Protein AF-A0A7R9Q8M3-F1 (afdb_monomer_lite)

Radius of gyration: 26.89 Å; chains: 1; bounding box: 62×43×96 Å

Sequence (267 aa):
CFECKVGTLFGHTLSFKNDTNGSSFYTISEKGSFGECDTTYIIRSEPSLLNSEKSINITKVRNYEKCAKRPHPFRYASEISQQCLDFNTIRKPILQISSIYDYNMKGNLKNFVIEKVTQREYITSSPFGKDGIIFDLKSKGVLELLDIKDITETHVIPEDVIPSTDLTNSPLQKNEFFDNIDLRRAHFLRDIYRYQSPVIQIITLLDECVADYSKSDTNTAESVLPSKYGEIIDALSTLDYEAIEQLFKTVFDKSEDHRSESLIKVS

Organism: NCBI:txid1979941

Foldseek 3Di:
DVVLVVVQLVQDDDDDDDDPPQKDKDWDQGAAAFGTFIKIKIWHFDCDPPDNWIKIKIKIKTFSVGHPDGLPPPPPPPPPDDDDPPVVVLPDDQKGKMKIKIFIWTDDPVDIDTAKIKMWMWIWGDNPGDPDDIDIDIDIDMDGDDDDDDDPDDDDDPPPDDDDPHSYNPLPPPVDPVPDPPLQAQACCCSVVVDAAQLVVLVVLVVVLVVCVVPDDPVSNVVPNVVSVVVSVVNSSGDGPVSVVVNVVVVVVVVVVVVVVVVPPDD

pLDDT: mean 70.4, std 16.58, range [29.75, 93.25]

InterPro domains:
  IPR001747 Vitellogenin, N-terminal [PF01347] (20-259)
  IPR015816 Vitellinogen, beta-sheet N-terminal [G3DSA:2.30.230.10] (12-158)
  IPR015819 Lipid transport protein, beta-sheet shell [SSF56968] (20-159)
  IPR050733 Vitellogenin/Apolipophorin [PTHR23345] (23-259)

Structure (mmCIF, N/CA/C/O backbone):
data_AF-A0A7R9Q8M3-F1
#
_entry.id   AF-A0A7R9Q8M3-F1
#
loop_
_atom_site.group_PDB
_atom_site.id
_atom_site.type_symbol
_atom_site.label_atom_id
_atom_site.label_alt_id
_atom_site.label_comp_id
_atom_site.label_asym_id
_atom_site.label_entity_id
_atom_site.label_seq_id
_atom_site.pdbx_PDB_ins_code
_atom_site.Cartn_x
_atom_site.Cartn_y
_atom_site.Cartn_z
_atom_site.occupancy
_atom_site.B_iso_or_equiv
_atom_site.auth_seq_id
_atom_site.auth_comp_id
_atom_site.auth_asym_id
_atom_site.auth_atom_id
_atom_site.pdbx_PDB_model_num
ATOM 1 N N . CYS A 1 1 ? -4.535 -5.930 -3.519 1.00 41.81 1 CYS A N 1
ATOM 2 C CA . CYS A 1 1 ? -5.893 -6.493 -3.381 1.00 41.81 1 CYS A CA 1
ATOM 3 C C . CYS A 1 1 ? -6.789 -5.507 -2.617 1.00 41.81 1 CYS A C 1
ATOM 5 O O . CYS A 1 1 ? -6.408 -5.090 -1.527 1.00 41.81 1 CYS A O 1
ATOM 7 N N . PHE A 1 2 ? -7.916 -5.070 -3.196 1.00 29.75 2 PHE A N 1
ATOM 8 C CA . PHE A 1 2 ? -8.890 -4.175 -2.538 1.00 29.75 2 PHE A CA 1
ATOM 9 C C . PHE A 1 2 ? -9.664 -4.911 -1.430 1.00 29.75 2 PHE A C 1
ATOM 11 O O . PHE A 1 2 ? -9.851 -4.373 -0.344 1.00 29.75 2 PHE A O 1
ATOM 18 N N . GLU A 1 3 ? -9.992 -6.184 -1.653 1.00 32.75 3 GLU A N 1
ATOM 19 C CA . GLU A 1 3 ? -10.714 -7.039 -0.700 1.00 32.75 3 GLU A CA 1
ATOM 20 C C . GLU A 1 3 ? -9.915 -7.295 0.586 1.00 32.75 3 GLU A C 1
ATOM 22 O O . GLU A 1 3 ? -10.462 -7.184 1.680 1.00 32.75 3 GLU A O 1
ATOM 27 N N . CYS A 1 4 ? -8.595 -7.510 0.496 1.00 41.12 4 CYS A N 1
ATOM 28 C CA . CYS A 1 4 ? -7.740 -7.615 1.686 1.00 41.12 4 CYS A CA 1
ATOM 29 C C . CYS A 1 4 ? -7.711 -6.306 2.492 1.00 41.12 4 CYS A C 1
ATOM 31 O O . CYS A 1 4 ? -7.693 -6.345 3.721 1.00 41.12 4 CYS A O 1
ATOM 33 N N . LYS A 1 5 ? -7.746 -5.140 1.821 1.00 45.53 5 LYS A N 1
ATOM 34 C CA . LYS A 1 5 ? -7.821 -3.837 2.506 1.00 45.53 5 LYS A CA 1
ATOM 35 C C . LYS A 1 5 ? -9.145 -3.684 3.256 1.00 45.53 5 LYS A C 1
ATOM 37 O O . LYS A 1 5 ? -9.129 -3.228 4.395 1.00 45.53 5 LYS A O 1
ATOM 42 N N . VAL A 1 6 ? -10.261 -4.124 2.671 1.00 50.53 6 VAL A N 1
ATOM 43 C CA . VAL A 1 6 ? -11.566 -4.132 3.353 1.00 50.53 6 VAL A CA 1
ATOM 44 C C . VAL A 1 6 ? -11.554 -5.104 4.536 1.00 50.53 6 VAL A C 1
ATOM 46 O O . VAL A 1 6 ? -11.919 -4.709 5.638 1.00 50.53 6 VAL A O 1
ATOM 49 N N . GLY A 1 7 ? -11.036 -6.326 4.368 1.00 53.78 7 GLY A N 1
ATOM 50 C CA . GLY A 1 7 ? -10.911 -7.307 5.455 1.00 53.78 7 GLY A CA 1
ATOM 51 C C . GLY A 1 7 ? -10.082 -6.803 6.644 1.00 53.78 7 GLY A C 1
ATOM 52 O O . GLY A 1 7 ? -10.442 -7.032 7.798 1.00 53.78 7 GLY A O 1
ATOM 53 N N . THR A 1 8 ? -9.021 -6.023 6.395 1.00 56.31 8 THR A N 1
ATOM 54 C CA . THR A 1 8 ? -8.228 -5.404 7.476 1.00 56.31 8 THR A CA 1
ATOM 55 C C . THR A 1 8 ? -8.970 -4.336 8.280 1.00 56.31 8 THR A C 1
ATOM 57 O O . THR A 1 8 ? -8.553 -4.043 9.401 1.00 56.31 8 THR A O 1
ATOM 60 N N . LEU A 1 9 ? -10.077 -3.786 7.762 1.00 55.53 9 LEU A N 1
ATOM 61 C CA . LEU A 1 9 ? -10.952 -2.896 8.533 1.00 55.53 9 LEU A CA 1
ATOM 62 C C . LEU A 1 9 ? -11.744 -3.664 9.604 1.00 55.53 9 LEU A C 1
ATOM 64 O O . LEU A 1 9 ? -12.194 -3.056 10.571 1.00 55.53 9 LEU A O 1
ATOM 68 N N . PHE A 1 10 ? -11.882 -4.986 9.464 1.00 61.88 10 PHE A N 1
ATOM 69 C CA . PHE A 1 10 ? -12.655 -5.842 10.371 1.00 61.88 10 PHE A CA 1
ATOM 70 C C . PHE A 1 10 ? -11.798 -6.758 11.256 1.00 61.88 10 PHE A C 1
ATOM 72 O O . PHE A 1 10 ? -12.299 -7.274 12.252 1.00 61.88 10 PHE A O 1
ATOM 79 N N . GLY A 1 11 ? -10.517 -6.966 10.929 1.00 57.72 11 GLY A N 1
ATOM 80 C CA . GLY A 1 11 ? -9.604 -7.770 11.744 1.00 57.72 11 GLY A CA 1
ATOM 81 C C . GLY A 1 11 ? -9.280 -7.087 13.074 1.00 57.72 11 GLY A C 1
ATOM 82 O O . GLY A 1 11 ? -8.408 -6.220 13.107 1.00 57.72 11 GLY A O 1
ATOM 83 N N . HIS A 1 12 ? -9.976 -7.480 14.147 1.00 55.78 12 HIS A N 1
ATOM 84 C CA . HIS A 1 12 ? -9.761 -6.978 15.508 1.00 55.78 12 HIS A CA 1
ATOM 85 C C . HIS A 1 12 ? -9.904 -8.105 16.535 1.00 55.78 12 HIS A C 1
ATOM 87 O O . HIS A 1 12 ? -10.900 -8.826 16.537 1.00 55.78 12 HIS A O 1
ATOM 93 N N . THR A 1 13 ? -8.955 -8.196 17.467 1.00 49.03 13 THR A N 1
ATOM 94 C CA . THR A 1 13 ? -9.102 -8.981 18.702 1.00 49.03 13 THR A CA 1
ATOM 95 C C . THR A 1 13 ? -9.060 -8.013 19.874 1.00 49.03 13 THR A C 1
ATOM 97 O O . THR A 1 13 ? -7.996 -7.562 20.290 1.00 49.03 13 THR A O 1
ATOM 100 N N . LEU A 1 14 ? -10.232 -7.662 20.393 1.00 50.75 14 LEU A N 1
ATOM 101 C CA . LEU A 1 14 ? -10.367 -6.739 21.511 1.00 50.75 14 LEU A CA 1
ATOM 102 C C . LEU A 1 14 ? -10.237 -7.508 22.841 1.00 50.75 14 LEU A C 1
ATOM 104 O O . LEU A 1 14 ? -11.187 -8.141 23.295 1.00 50.75 14 LEU A O 1
ATOM 108 N N . SER A 1 15 ? -9.056 -7.473 23.467 1.00 40.97 15 SER A N 1
ATOM 109 C CA . SER A 1 15 ? -8.823 -8.006 24.821 1.00 40.97 15 SER A CA 1
ATOM 110 C C . SER A 1 15 ? -8.378 -6.875 25.748 1.00 40.97 15 SER A C 1
ATOM 112 O O . SER A 1 15 ? -7.424 -6.162 25.446 1.00 40.97 15 SER A O 1
ATOM 114 N N . PHE A 1 16 ? -9.096 -6.668 26.856 1.00 52.41 16 PHE A N 1
ATOM 115 C CA . PHE A 1 16 ? -9.003 -5.441 27.655 1.00 52.41 16 PHE A CA 1
ATOM 116 C C . PHE A 1 16 ? -8.348 -5.652 29.018 1.00 52.41 16 PHE A C 1
ATOM 118 O O . PHE A 1 16 ? -8.731 -6.546 29.774 1.00 52.41 16 PHE A O 1
ATOM 125 N N . LYS A 1 17 ? -7.455 -4.725 29.382 1.00 42.88 17 LYS A N 1
ATOM 126 C CA . LYS A 1 17 ? -7.114 -4.402 30.773 1.00 42.88 17 LYS A CA 1
ATOM 127 C C . LYS A 1 17 ? -7.685 -3.011 31.064 1.00 42.88 17 LYS A C 1
ATOM 129 O O . LYS A 1 17 ? -7.367 -2.063 30.354 1.00 42.88 17 LYS A O 1
ATOM 134 N N . ASN A 1 18 ? -8.588 -2.913 32.039 1.00 40.31 18 ASN A N 1
ATOM 135 C CA . ASN A 1 18 ? -9.214 -1.645 32.418 1.00 40.31 18 ASN A CA 1
ATOM 136 C C . ASN A 1 18 ? -8.183 -0.739 33.094 1.00 40.31 18 ASN A C 1
ATOM 138 O O . ASN A 1 18 ? -7.565 -1.164 34.069 1.00 40.31 18 ASN A O 1
ATOM 142 N N . ASP A 1 19 ? -8.064 0.499 32.619 1.00 43.47 19 ASP A N 1
ATOM 143 C CA . ASP A 1 19 ? -7.374 1.573 33.329 1.00 43.47 19 ASP A CA 1
ATOM 144 C C . ASP A 1 19 ? -8.406 2.634 33.728 1.00 43.47 19 ASP A C 1
ATOM 146 O O . ASP A 1 19 ? -9.331 2.943 32.973 1.00 43.47 19 ASP A O 1
ATOM 150 N N . THR A 1 20 ? -8.303 3.142 34.950 1.00 44.78 20 THR A N 1
ATOM 151 C CA . THR A 1 20 ? -9.365 3.865 35.675 1.00 44.78 20 THR A CA 1
ATOM 152 C C . THR A 1 20 ? -9.657 5.285 35.172 1.00 44.78 20 THR A C 1
ATOM 154 O O . THR A 1 20 ? -10.500 5.968 35.747 1.00 44.78 20 THR A O 1
ATOM 157 N N . ASN A 1 21 ? -9.044 5.719 34.068 1.00 44.69 21 ASN A N 1
ATOM 158 C CA . ASN A 1 21 ? -9.132 7.086 33.549 1.00 44.69 21 ASN A CA 1
ATOM 159 C C . ASN A 1 21 ? -9.742 7.160 32.140 1.00 44.69 21 ASN A C 1
ATOM 161 O O . ASN A 1 21 ? -9.084 7.645 31.230 1.00 44.69 21 ASN A O 1
ATOM 165 N N . GLY A 1 22 ? -10.984 6.691 31.947 1.00 54.34 22 GLY A N 1
ATOM 166 C CA . GLY A 1 22 ? -11.890 7.048 30.827 1.00 54.34 22 GLY A CA 1
ATOM 167 C C . GLY A 1 22 ? -11.466 6.722 29.380 1.00 54.34 22 GLY A C 1
ATOM 168 O O . GLY A 1 22 ? -12.312 6.665 28.488 1.00 54.34 22 GLY A O 1
ATOM 169 N N . SER A 1 23 ? -10.188 6.460 29.139 1.00 58.72 23 SER A N 1
ATOM 170 C CA . SER A 1 23 ? -9.604 6.038 27.881 1.00 58.72 23 SER A CA 1
ATOM 171 C C . SER A 1 23 ? -8.636 4.903 28.152 1.00 58.72 23 SER A C 1
ATOM 173 O O . SER A 1 23 ? -7.712 5.057 28.952 1.00 58.72 23 SER A O 1
ATOM 175 N N . SER A 1 24 ? -8.848 3.770 27.494 1.00 71.94 24 SER A N 1
ATOM 176 C CA . SER A 1 24 ? -7.923 2.645 27.555 1.00 71.94 24 SER A CA 1
ATOM 177 C C . SER A 1 24 ? -6.957 2.712 26.375 1.00 71.94 24 SER A C 1
ATOM 179 O O . SER A 1 24 ? -7.340 3.010 25.240 1.00 71.94 24 SER A O 1
ATOM 181 N N . PHE A 1 25 ? -5.683 2.469 26.674 1.00 80.44 25 PHE A N 1
ATOM 182 C CA . PHE A 1 25 ? -4.582 2.454 25.721 1.00 80.44 25 PHE A CA 1
ATOM 183 C C . PHE A 1 25 ? -3.883 1.103 25.798 1.00 80.44 25 PHE A C 1
ATOM 185 O O . PHE A 1 25 ? -3.544 0.645 26.889 1.00 80.44 25 PHE A O 1
ATOM 192 N N . TYR A 1 26 ? -3.633 0.471 24.655 1.00 81.62 26 TYR A N 1
ATOM 193 C CA . TYR A 1 26 ? -2.800 -0.726 24.603 1.00 81.62 26 TYR A CA 1
ATOM 194 C C . TYR A 1 26 ? -2.143 -0.889 23.236 1.00 81.62 26 TYR A C 1
ATOM 196 O O . TYR A 1 26 ? -2.646 -0.408 22.222 1.00 81.62 26 TYR A O 1
ATOM 204 N N . THR A 1 27 ? -1.020 -1.601 23.214 1.00 84.19 27 THR A N 1
ATOM 205 C CA . THR A 1 27 ? -0.308 -1.968 21.988 1.00 84.19 27 THR A CA 1
ATOM 206 C C . THR A 1 27 ? -0.227 -3.482 21.905 1.00 84.19 27 THR A C 1
ATOM 208 O O . THR A 1 27 ? 0.127 -4.135 22.886 1.00 84.19 27 THR A O 1
ATOM 211 N N . ILE A 1 28 ? -0.551 -4.032 20.740 1.00 85.88 28 ILE A N 1
ATOM 212 C CA . ILE A 1 28 ? -0.434 -5.456 20.427 1.00 85.88 28 ILE A CA 1
ATOM 213 C C . ILE A 1 28 ? 0.290 -5.645 19.097 1.00 85.88 28 ILE A C 1
ATOM 215 O O . ILE A 1 28 ? 0.267 -4.766 18.238 1.00 85.88 28 ILE A O 1
ATOM 219 N N . SER A 1 29 ? 0.898 -6.813 18.917 1.00 84.44 29 SER A N 1
ATOM 220 C CA . SER A 1 29 ? 1.330 -7.278 17.601 1.00 84.44 29 SER A CA 1
ATOM 221 C C . SER A 1 29 ? 0.106 -7.822 16.866 1.00 84.44 29 SER A C 1
ATOM 223 O O . SER A 1 29 ? -0.560 -8.734 17.358 1.00 84.44 29 SER A O 1
ATOM 225 N N . GLU A 1 30 ? -0.247 -7.229 15.727 1.00 82.62 30 GLU A N 1
ATOM 226 C CA . GLU A 1 30 ? -1.469 -7.569 15.002 1.00 82.62 30 GLU A CA 1
ATOM 227 C C . GLU A 1 30 ? -1.184 -7.901 13.535 1.00 82.62 30 GLU A C 1
ATOM 229 O O . GLU A 1 30 ? -0.482 -7.175 12.821 1.00 82.62 30 GLU A O 1
ATOM 234 N N . LYS A 1 31 ? -1.786 -8.990 13.048 1.00 78.12 31 LYS A N 1
ATOM 235 C CA . LYS A 1 31 ? -1.764 -9.348 11.627 1.00 78.12 31 LYS A CA 1
ATOM 236 C C . LYS A 1 31 ? -2.574 -8.355 10.795 1.00 78.12 31 LYS A C 1
ATOM 238 O O . LYS A 1 31 ? -3.516 -7.723 11.256 1.00 78.12 31 LYS A O 1
ATOM 243 N N . GLY A 1 32 ? -2.175 -8.165 9.553 1.00 74.69 32 GLY A N 1
ATOM 244 C CA . GLY A 1 32 ? -2.875 -7.319 8.596 1.00 74.69 32 GLY A CA 1
ATOM 245 C C . GLY A 1 32 ? -2.167 -7.347 7.256 1.00 74.69 32 GLY A C 1
ATOM 246 O O . GLY A 1 32 ? -1.271 -8.157 7.042 1.00 74.69 32 GLY A O 1
ATOM 247 N N . SER A 1 33 ? -2.531 -6.432 6.368 1.00 70.00 33 SER A N 1
ATOM 248 C CA . SER A 1 33 ? -2.079 -6.420 4.973 1.00 70.00 33 SER A CA 1
ATOM 249 C C . SER A 1 33 ? -0.556 -6.410 4.799 1.00 70.00 33 SER A C 1
ATOM 251 O O . SER A 1 33 ? -0.055 -6.993 3.847 1.00 70.00 33 SER A O 1
ATOM 253 N N . PHE A 1 34 ? 0.198 -5.822 5.724 1.00 70.00 34 PHE A N 1
ATOM 254 C CA . PHE A 1 34 ? 1.664 -5.758 5.664 1.00 70.00 34 PHE A CA 1
ATOM 255 C C . PHE A 1 34 ? 2.363 -6.706 6.651 1.00 70.00 34 PHE A C 1
ATOM 257 O O . PHE A 1 34 ? 3.486 -6.435 7.074 1.00 70.00 34 PHE A O 1
ATOM 264 N N . GLY A 1 35 ? 1.712 -7.806 7.034 1.00 73.69 35 GLY A N 1
ATOM 265 C CA . GLY A 1 35 ? 2.276 -8.773 7.975 1.00 73.69 35 GLY A CA 1
ATOM 266 C C . GLY A 1 35 ? 1.816 -8.551 9.407 1.00 73.69 35 GLY A C 1
ATOM 267 O O . GLY A 1 35 ? 0.727 -8.041 9.646 1.00 73.69 35 GLY A O 1
ATOM 268 N N . GLU A 1 36 ? 2.631 -8.957 10.370 1.00 82.19 36 GLU A N 1
ATOM 269 C CA . GLU A 1 36 ? 2.348 -8.779 11.795 1.00 82.19 36 GLU A CA 1
ATOM 270 C C . GLU A 1 36 ? 3.120 -7.567 12.322 1.00 82.19 36 GLU A C 1
ATOM 272 O O . GLU A 1 36 ? 4.350 -7.548 12.230 1.00 82.19 36 GLU A O 1
ATOM 277 N N . CYS A 1 37 ? 2.408 -6.540 12.795 1.00 84.44 37 CYS A N 1
ATOM 278 C CA . CYS A 1 37 ? 2.993 -5.246 13.156 1.00 84.44 37 CYS A CA 1
ATOM 279 C C . CYS A 1 37 ? 2.461 -4.711 14.483 1.00 84.44 37 CYS A C 1
ATOM 281 O O . CYS A 1 37 ? 1.293 -4.930 14.819 1.00 84.44 37 CYS A O 1
ATOM 283 N N . ASP A 1 38 ? 3.289 -3.917 15.162 1.00 87.44 38 ASP A N 1
ATOM 284 C CA . ASP A 1 38 ? 2.884 -3.161 16.343 1.00 87.44 38 ASP A CA 1
ATOM 285 C C . ASP A 1 38 ? 1.712 -2.241 15.994 1.00 87.44 38 ASP A C 1
ATOM 287 O O . ASP A 1 38 ? 1.781 -1.370 15.116 1.00 87.44 38 ASP A O 1
ATOM 291 N N . THR A 1 39 ? 0.617 -2.452 16.710 1.00 87.88 39 THR A N 1
ATOM 292 C CA . THR A 1 39 ? -0.645 -1.757 16.524 1.00 87.88 39 THR A CA 1
ATOM 293 C C . THR A 1 39 ? -1.131 -1.256 17.869 1.00 87.88 39 THR A C 1
ATOM 295 O O . THR A 1 39 ? -1.312 -2.018 18.817 1.00 87.88 39 THR A O 1
ATOM 298 N N . THR A 1 40 ? -1.344 0.048 17.943 1.00 88.94 40 THR A N 1
ATOM 299 C CA . THR A 1 40 ? -1.792 0.750 19.136 1.00 88.94 40 THR A CA 1
ATOM 300 C C . THR A 1 40 ? -3.265 1.095 19.017 1.00 88.94 40 THR A C 1
ATOM 302 O O . THR A 1 40 ? -3.699 1.636 18.004 1.00 88.94 40 THR A O 1
ATOM 305 N N . TYR A 1 41 ? -4.016 0.835 20.079 1.00 86.94 41 TYR A N 1
ATOM 306 C CA . TYR A 1 41 ? -5.426 1.160 20.205 1.00 86.94 41 TYR A CA 1
ATOM 307 C C . TYR A 1 41 ? -5.624 2.220 21.283 1.00 86.94 41 TYR A C 1
ATOM 309 O O . TYR A 1 41 ? -5.101 2.103 22.391 1.00 86.94 41 TYR A O 1
ATOM 317 N N . ILE A 1 42 ? -6.404 3.243 20.950 1.00 87.56 42 ILE A N 1
ATOM 318 C CA . ILE A 1 42 ? -6.853 4.297 21.854 1.00 87.56 42 ILE A CA 1
ATOM 319 C C . ILE A 1 42 ? -8.370 4.264 21.840 1.00 87.56 42 ILE A C 1
ATOM 321 O O . ILE A 1 42 ? -8.983 4.504 20.802 1.00 87.56 42 ILE A O 1
ATOM 325 N N . ILE A 1 43 ? -8.979 3.968 22.979 1.00 82.62 43 ILE A N 1
ATOM 326 C CA . ILE A 1 43 ? -10.429 3.810 23.077 1.00 82.62 43 ILE A CA 1
ATOM 327 C C . ILE A 1 43 ? -10.984 4.940 23.916 1.00 82.62 43 ILE A C 1
ATOM 329 O O . ILE A 1 43 ? -10.494 5.209 25.009 1.00 82.62 43 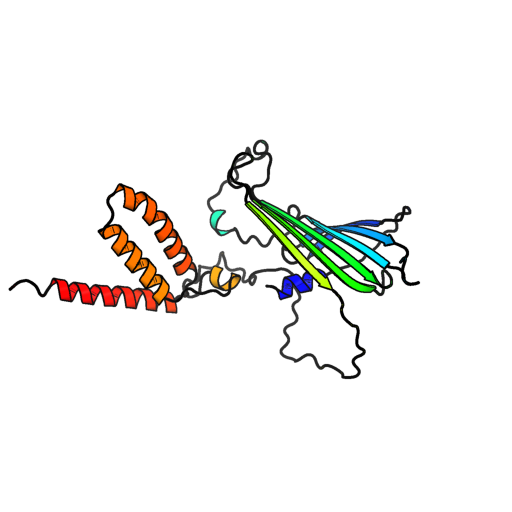ILE A O 1
ATOM 333 N N . ARG A 1 44 ? -12.023 5.589 23.405 1.00 81.31 44 ARG A N 1
ATOM 334 C CA . ARG A 1 44 ? -12.768 6.640 24.087 1.00 81.31 44 ARG A CA 1
ATOM 335 C C . ARG A 1 44 ? -14.231 6.235 24.091 1.00 81.31 44 ARG A C 1
ATOM 337 O O . ARG A 1 44 ? -14.844 6.069 23.041 1.00 81.31 44 ARG A O 1
ATOM 344 N N . SER A 1 45 ? -14.772 6.026 25.283 1.00 70.50 45 SER A N 1
ATOM 345 C CA . SER A 1 45 ? -16.213 5.844 25.444 1.00 70.50 45 SER A CA 1
ATOM 346 C C . SER A 1 45 ? -16.821 7.217 25.663 1.00 70.50 45 SER A C 1
ATOM 348 O O . SER A 1 45 ? -16.638 7.807 26.726 1.00 70.50 45 SER A O 1
ATOM 350 N N . GLU A 1 46 ? -17.506 7.737 24.653 1.00 64.25 46 GLU A N 1
ATOM 351 C CA . GLU A 1 46 ? -18.240 8.993 24.774 1.00 64.25 46 GLU A CA 1
ATOM 352 C C . GLU A 1 46 ? -19.725 8.675 24.989 1.00 64.25 46 GLU A C 1
ATOM 354 O O . GLU A 1 46 ? -20.266 7.782 24.327 1.00 64.25 46 GLU A O 1
ATOM 359 N N . PRO A 1 47 ? -20.411 9.357 25.922 1.00 55.38 47 PRO A N 1
ATOM 360 C CA . PRO A 1 47 ? -21.862 9.308 25.962 1.00 55.38 47 PRO A CA 1
ATOM 361 C C . PRO A 1 47 ? -22.394 9.926 24.664 1.00 55.38 47 PRO A C 1
ATOM 363 O O . PRO A 1 47 ? -22.081 11.073 24.348 1.00 55.38 47 PRO A O 1
ATOM 366 N N . SER A 1 48 ? -23.173 9.163 23.899 1.00 49.00 48 SER A N 1
ATOM 367 C CA . SER A 1 48 ? -23.790 9.671 22.675 1.00 49.00 48 SER A CA 1
ATOM 368 C C . SER A 1 48 ? -24.717 10.837 23.019 1.00 49.00 48 SER A C 1
ATOM 370 O O . SER A 1 48 ? -25.626 10.707 23.838 1.00 49.00 48 SER A O 1
ATOM 372 N N . LEU A 1 49 ? -24.476 11.997 22.402 1.00 47.56 49 LEU A N 1
ATOM 373 C CA . LEU A 1 49 ? -25.281 13.210 22.600 1.00 47.56 49 LEU A CA 1
ATOM 374 C C . LEU A 1 49 ? -26.668 13.115 21.943 1.00 47.56 49 LEU A C 1
ATOM 376 O O . LEU A 1 49 ? -27.529 13.947 22.216 1.00 47.56 49 LEU A O 1
ATOM 380 N N . LEU A 1 50 ? -26.874 12.132 21.062 1.00 51.12 50 LEU A N 1
ATOM 381 C CA . LEU A 1 50 ? -28.043 12.047 20.183 1.00 51.12 50 LEU A CA 1
ATOM 382 C C . LEU A 1 50 ? -28.928 10.824 20.447 1.00 51.12 50 LEU A C 1
ATOM 384 O O . LEU A 1 50 ? -30.102 10.880 20.111 1.00 51.12 50 LEU A O 1
ATOM 388 N N . ASN A 1 51 ? -28.412 9.755 21.066 1.00 51.47 51 ASN A N 1
ATOM 389 C CA . ASN A 1 51 ? -29.165 8.533 21.370 1.00 51.47 51 ASN A CA 1
ATOM 390 C C . ASN A 1 51 ? -28.708 7.929 22.705 1.00 51.47 51 ASN A C 1
ATOM 392 O O . ASN A 1 51 ? -27.541 8.023 23.061 1.00 51.47 51 ASN A O 1
ATOM 396 N N . SER A 1 52 ? -29.595 7.240 23.427 1.00 53.66 52 SER A N 1
ATOM 397 C CA . SER A 1 52 ? -29.302 6.586 24.720 1.00 53.66 52 SER A CA 1
ATOM 398 C C . SER A 1 52 ? -28.321 5.399 24.641 1.00 53.66 52 SER A C 1
ATOM 400 O O . SER A 1 52 ? -28.087 4.720 25.641 1.00 53.66 52 SER A O 1
ATOM 402 N N . GLU A 1 53 ? -27.757 5.123 23.466 1.00 61.09 53 GLU A N 1
ATOM 403 C CA . GLU A 1 53 ? -26.798 4.046 23.238 1.00 61.09 53 GLU A CA 1
ATOM 404 C C . GLU A 1 53 ? -25.361 4.540 23.413 1.00 61.09 53 GLU A C 1
ATOM 406 O O . GLU A 1 53 ? -24.996 5.639 22.996 1.00 61.09 53 GLU A O 1
ATOM 411 N N . LYS A 1 54 ? -24.514 3.712 24.030 1.00 66.25 54 LYS A N 1
ATOM 412 C CA . LYS A 1 54 ? -23.093 4.024 24.197 1.00 66.25 54 LYS A CA 1
ATOM 413 C C . LYS A 1 54 ? -22.397 3.966 22.835 1.00 66.25 54 LYS A C 1
ATOM 415 O O . LYS A 1 54 ? -22.382 2.914 22.198 1.00 66.25 54 LYS A O 1
ATOM 420 N N . SER A 1 55 ? -21.806 5.084 22.422 1.00 74.62 55 SER A N 1
ATOM 421 C CA . SER A 1 55 ? -20.882 5.151 21.289 1.00 74.62 55 SER A CA 1
ATOM 422 C C . SER A 1 55 ? -19.460 4.865 21.763 1.00 74.62 55 SER A C 1
ATOM 424 O O . SER A 1 55 ? -18.998 5.424 22.763 1.00 74.62 55 SER A O 1
ATOM 426 N N . ILE A 1 56 ? -18.762 3.989 21.047 1.00 82.12 56 ILE A N 1
ATOM 427 C CA . ILE A 1 56 ? -17.364 3.656 21.307 1.00 82.12 56 ILE A CA 1
ATOM 428 C C . ILE A 1 56 ? -16.542 4.179 20.136 1.00 82.12 56 ILE A C 1
ATOM 430 O O . ILE A 1 56 ? -16.669 3.701 19.010 1.00 82.12 56 ILE A O 1
ATOM 434 N N . ASN A 1 57 ? -15.664 5.132 20.430 1.00 86.31 57 ASN A N 1
ATOM 435 C CA . ASN A 1 57 ? -14.692 5.641 19.479 1.00 86.31 57 ASN A CA 1
ATOM 436 C C . ASN A 1 57 ? -13.364 4.916 19.694 1.00 86.31 57 ASN A C 1
ATOM 438 O O . ASN A 1 57 ? -12.825 4.906 20.803 1.00 86.31 57 ASN A O 1
ATOM 442 N N . ILE A 1 58 ? -12.825 4.307 18.641 1.00 86.69 58 ILE A N 1
ATOM 443 C CA . ILE A 1 58 ? -11.536 3.612 18.687 1.00 86.69 58 ILE A CA 1
ATOM 444 C C . ILE A 1 58 ? -10.622 4.211 17.629 1.00 86.69 58 ILE A C 1
ATOM 446 O O . ILE A 1 58 ? -10.940 4.176 16.447 1.00 86.69 58 ILE A O 1
ATOM 450 N N . THR A 1 59 ? -9.456 4.698 18.033 1.00 90.12 59 THR A N 1
ATOM 451 C CA . THR A 1 59 ? -8.371 5.023 17.107 1.00 90.12 59 THR A CA 1
ATOM 452 C C . THR A 1 59 ? -7.341 3.904 17.153 1.00 90.12 59 THR A C 1
ATOM 454 O O . THR A 1 59 ? -6.738 3.636 18.190 1.00 90.12 59 THR A O 1
ATOM 457 N N . LYS A 1 60 ? -7.128 3.256 16.013 1.00 90.38 60 LYS A N 1
ATOM 458 C CA . LYS A 1 60 ? -6.108 2.233 15.786 1.00 90.38 60 LYS A CA 1
ATOM 459 C C . LYS A 1 60 ? -4.981 2.849 14.971 1.00 90.38 60 LYS A C 1
ATOM 461 O O . LYS A 1 60 ? -5.210 3.344 13.871 1.00 90.38 60 LYS A O 1
ATOM 466 N N . VAL A 1 61 ? -3.763 2.803 15.485 1.00 89.88 61 VAL A N 1
ATOM 467 C CA . VAL A 1 61 ? -2.558 3.291 14.813 1.00 89.88 61 VAL A CA 1
ATOM 468 C C . VAL A 1 61 ? -1.637 2.114 14.571 1.00 89.88 61 VAL A C 1
ATOM 470 O O . VAL A 1 61 ? -1.239 1.428 15.507 1.00 89.88 61 VAL A O 1
ATOM 473 N N . ARG A 1 62 ? -1.281 1.886 13.313 1.00 87.50 62 ARG A N 1
ATOM 474 C CA . ARG A 1 62 ? -0.394 0.801 12.913 1.00 87.50 62 ARG A CA 1
ATOM 475 C C . ARG A 1 62 ? 0.972 1.354 12.548 1.00 87.50 62 ARG A C 1
ATOM 477 O O . ARG A 1 62 ? 1.084 2.198 11.653 1.00 87.50 62 ARG A O 1
ATOM 484 N N . ASN A 1 63 ? 1.997 0.869 13.242 1.00 83.75 63 ASN A N 1
ATOM 485 C CA . ASN A 1 63 ? 3.377 1.246 12.996 1.00 83.75 63 ASN A CA 1
ATOM 486 C C . ASN A 1 63 ? 4.058 0.184 12.131 1.00 83.75 63 ASN A C 1
ATOM 488 O O . ASN A 1 63 ? 4.525 -0.841 12.626 1.00 83.75 63 ASN A O 1
ATOM 492 N N . TYR A 1 64 ? 4.157 0.446 10.829 1.00 82.00 64 TYR A N 1
ATOM 493 C CA . TYR A 1 64 ? 4.810 -0.497 9.928 1.00 82.00 64 TYR A CA 1
ATOM 494 C C . TYR A 1 64 ? 6.331 -0.507 10.080 1.00 82.00 64 TYR A C 1
ATOM 496 O O . TYR A 1 64 ? 6.973 -1.441 9.602 1.00 82.00 64 TYR A O 1
ATOM 504 N N . GLU A 1 65 ? 6.926 0.468 10.784 1.00 78.56 65 GLU A N 1
ATOM 505 C CA . GLU A 1 65 ? 8.348 0.435 11.133 1.00 78.56 65 GLU A CA 1
ATOM 506 C C . GLU A 1 65 ? 8.681 -0.760 12.044 1.00 78.56 65 GLU A C 1
ATOM 508 O O . GLU A 1 65 ? 9.779 -1.307 11.966 1.00 78.56 65 GLU A O 1
ATOM 513 N N . LYS A 1 66 ? 7.701 -1.237 12.819 1.00 79.25 66 LYS A N 1
ATOM 514 C CA . LYS A 1 66 ? 7.836 -2.345 13.766 1.00 79.25 66 LYS A CA 1
ATOM 515 C C . LYS A 1 66 ? 6.953 -3.527 13.362 1.00 79.25 66 LYS A C 1
ATOM 517 O O . LYS A 1 66 ? 5.926 -3.789 13.978 1.00 79.25 66 LYS A O 1
ATOM 522 N N . CYS A 1 67 ? 7.350 -4.236 12.307 1.00 78.25 67 CYS A N 1
ATOM 523 C CA . CYS A 1 67 ? 6.702 -5.485 11.903 1.00 78.25 67 CYS A CA 1
ATOM 524 C C . CYS A 1 67 ? 7.663 -6.663 12.050 1.00 78.25 67 CYS A C 1
ATOM 526 O O . CYS A 1 67 ? 8.798 -6.587 11.582 1.00 78.25 67 CYS A O 1
ATOM 528 N N . ALA A 1 68 ? 7.192 -7.765 12.636 1.00 71.94 68 ALA A N 1
ATOM 529 C CA . ALA A 1 68 ? 7.972 -8.994 12.799 1.00 71.94 68 ALA A CA 1
ATOM 530 C C . ALA A 1 68 ? 8.243 -9.690 11.453 1.00 71.94 68 ALA A C 1
ATOM 532 O O . ALA A 1 68 ? 9.282 -10.318 11.260 1.00 71.94 68 ALA A O 1
ATOM 533 N N . LYS A 1 69 ? 7.307 -9.558 10.505 1.00 62.66 69 LYS A N 1
ATOM 534 C CA . LYS A 1 69 ? 7.429 -10.042 9.127 1.00 62.66 69 LYS A CA 1
ATOM 535 C C . LYS A 1 69 ? 6.854 -8.990 8.193 1.00 62.66 69 LYS A C 1
ATOM 537 O O . LYS A 1 69 ? 5.639 -8.924 8.050 1.00 62.66 69 LYS A O 1
ATOM 542 N N . ARG A 1 70 ? 7.690 -8.172 7.552 1.00 57.88 70 ARG A N 1
ATOM 543 C CA . ARG A 1 70 ? 7.218 -7.407 6.392 1.00 57.88 70 ARG A CA 1
ATOM 544 C C . ARG A 1 70 ? 7.210 -8.343 5.184 1.00 57.88 70 ARG A C 1
ATOM 546 O O . ARG A 1 70 ? 8.264 -8.914 4.892 1.00 57.88 70 ARG A O 1
ATOM 553 N N . PRO A 1 71 ? 6.098 -8.492 4.442 1.00 53.94 71 PRO A N 1
ATOM 554 C CA . PRO A 1 71 ? 6.217 -8.894 3.052 1.00 53.94 71 PRO A CA 1
ATOM 555 C C . PRO A 1 71 ? 7.083 -7.805 2.415 1.00 53.94 71 PRO A C 1
ATOM 557 O O . PRO A 1 71 ? 6.701 -6.639 2.409 1.00 53.94 71 PRO A O 1
ATOM 560 N N . HIS A 1 72 ? 8.318 -8.133 2.044 1.00 51.78 72 HIS A N 1
ATOM 561 C CA . HIS A 1 72 ? 9.233 -7.187 1.415 1.00 51.78 72 HIS A CA 1
ATOM 562 C C . HIS A 1 72 ? 8.954 -7.207 -0.092 1.00 51.78 72 HIS A C 1
ATOM 564 O O . HIS A 1 72 ? 9.472 -8.098 -0.761 1.00 51.78 72 HIS A O 1
ATOM 570 N N . PRO A 1 73 ? 8.193 -6.253 -0.664 1.00 48.09 73 PRO A N 1
ATOM 571 C CA . PRO A 1 73 ? 8.074 -6.161 -2.117 1.00 48.09 73 PRO A CA 1
ATOM 572 C C . PRO A 1 73 ? 9.389 -5.706 -2.779 1.00 48.09 73 PRO A C 1
ATOM 574 O O . PRO A 1 73 ? 9.555 -5.865 -3.980 1.00 48.09 73 PRO A O 1
ATOM 577 N N . PHE A 1 74 ? 10.347 -5.173 -2.010 1.00 45.53 74 PHE A N 1
ATOM 578 C CA . PHE A 1 74 ? 11.572 -4.542 -2.521 1.00 45.53 74 PHE A CA 1
ATOM 579 C C . PHE A 1 74 ? 12.817 -5.447 -2.532 1.00 45.53 74 PHE A C 1
ATOM 581 O O . PHE A 1 74 ? 13.936 -4.940 -2.504 1.00 45.53 74 PHE A O 1
ATOM 588 N N . ARG A 1 75 ? 12.666 -6.778 -2.561 1.00 46.84 75 ARG A N 1
ATOM 589 C CA . ARG A 1 75 ? 13.835 -7.685 -2.581 1.00 46.84 75 ARG A CA 1
ATOM 590 C C . ARG A 1 75 ? 14.678 -7.609 -3.863 1.00 46.84 75 ARG A C 1
ATOM 592 O O . ARG A 1 75 ? 15.816 -8.053 -3.843 1.00 46.84 75 ARG A O 1
ATOM 599 N N . TYR A 1 76 ? 14.180 -6.975 -4.923 1.00 46.72 76 TYR A N 1
ATOM 600 C CA . TYR A 1 76 ? 14.869 -6.870 -6.216 1.00 46.72 76 TYR A CA 1
ATOM 601 C C . TYR A 1 76 ? 16.202 -6.115 -6.176 1.00 46.72 76 TYR A C 1
ATOM 603 O O . TYR A 1 76 ? 17.072 -6.390 -6.991 1.00 46.72 76 TYR A O 1
ATOM 611 N N . ALA A 1 77 ? 16.387 -5.186 -5.235 1.00 43.97 77 ALA A N 1
ATOM 612 C CA . ALA A 1 77 ? 17.607 -4.377 -5.158 1.00 43.97 77 ALA A CA 1
ATOM 613 C C . ALA A 1 77 ? 18.550 -4.779 -4.010 1.00 43.97 77 ALA A C 1
ATOM 615 O O . ALA A 1 77 ? 19.655 -4.249 -3.913 1.00 43.97 77 ALA A O 1
ATOM 616 N N . SER A 1 78 ? 18.127 -5.677 -3.109 1.00 45.19 78 SER A N 1
ATOM 617 C CA . SER A 1 78 ? 18.818 -5.862 -1.827 1.00 45.19 78 SER A CA 1
ATOM 618 C C . SER A 1 78 ? 19.911 -6.929 -1.815 1.00 45.19 78 SER A C 1
ATOM 620 O O . SER A 1 78 ? 20.721 -6.926 -0.894 1.00 45.19 78 SER A O 1
ATOM 622 N N . GLU A 1 79 ? 19.968 -7.839 -2.795 1.00 46.44 79 GLU A N 1
ATOM 623 C CA . GLU A 1 79 ? 20.981 -8.913 -2.784 1.00 46.44 79 GLU A CA 1
ATOM 624 C C . GLU A 1 79 ? 22.413 -8.389 -2.969 1.00 46.44 79 GLU A C 1
ATOM 626 O O . GLU A 1 79 ? 23.358 -8.995 -2.472 1.00 46.44 79 GLU A O 1
ATOM 631 N N . ILE A 1 80 ? 22.575 -7.225 -3.610 1.00 48.47 80 ILE A N 1
ATOM 632 C CA . ILE A 1 80 ? 23.883 -6.595 -3.862 1.00 48.47 80 ILE A CA 1
ATOM 633 C C . ILE A 1 80 ? 24.142 -5.421 -2.893 1.00 48.47 80 ILE A C 1
ATOM 635 O O . ILE A 1 80 ? 25.241 -4.870 -2.840 1.00 48.47 80 ILE A O 1
ATOM 639 N N . SER A 1 81 ? 23.163 -5.031 -2.070 1.00 51.19 81 SER A N 1
ATOM 640 C CA . SER A 1 81 ? 23.324 -3.898 -1.157 1.00 51.19 81 SER A CA 1
ATOM 641 C C . SER A 1 81 ? 23.965 -4.329 0.164 1.00 51.19 81 SER A C 1
ATOM 643 O O . SER A 1 81 ? 23.351 -5.045 0.955 1.00 51.19 81 SER A O 1
ATOM 645 N N . GLN A 1 82 ? 25.171 -3.842 0.453 1.00 57.88 82 GLN A N 1
ATOM 646 C CA . GLN A 1 82 ? 25.706 -3.870 1.813 1.00 57.88 82 GLN A CA 1
ATOM 647 C C . GLN A 1 82 ? 25.096 -2.718 2.611 1.00 57.88 82 GLN A C 1
ATOM 649 O O . GLN A 1 82 ? 25.089 -1.570 2.166 1.00 57.88 82 GLN A O 1
ATOM 654 N N . GLN A 1 83 ? 24.575 -3.015 3.801 1.00 55.50 83 GLN A N 1
ATOM 655 C CA . GLN A 1 83 ? 24.122 -1.976 4.717 1.00 55.50 83 GLN A CA 1
ATOM 656 C C . GLN A 1 83 ? 25.339 -1.143 5.143 1.00 55.50 83 GLN A C 1
ATOM 658 O O . GLN A 1 83 ? 26.208 -1.637 5.860 1.00 55.50 83 GLN A O 1
ATOM 663 N N . CYS A 1 84 ? 25.419 0.114 4.697 1.00 60.66 84 CYS A N 1
ATOM 664 C CA . CYS A 1 84 ? 26.453 1.035 5.161 1.00 60.66 84 CYS A CA 1
ATOM 665 C C . CYS A 1 84 ? 26.378 1.160 6.692 1.00 60.66 84 CYS A C 1
ATOM 667 O O . CYS A 1 84 ? 25.327 1.498 7.243 1.00 60.66 84 CYS A O 1
ATOM 669 N N . LEU A 1 85 ? 27.498 0.890 7.369 1.00 55.34 85 LEU A N 1
ATOM 670 C CA . LEU A 1 85 ? 27.606 0.836 8.834 1.00 55.34 85 LEU A CA 1
ATOM 671 C C . LEU A 1 85 ? 27.274 2.177 9.526 1.00 55.34 85 LEU A C 1
ATOM 673 O O . LEU A 1 85 ? 26.909 2.184 10.698 1.00 55.34 85 LEU A O 1
ATOM 677 N N . ASP A 1 86 ? 27.309 3.295 8.793 1.00 57.44 86 ASP A N 1
ATOM 678 C CA . ASP A 1 86 ? 27.077 4.654 9.307 1.00 57.44 86 ASP A CA 1
ATOM 679 C C . ASP A 1 86 ? 25.633 5.171 9.149 1.00 57.44 86 ASP A C 1
ATOM 681 O O . ASP A 1 86 ? 25.381 6.370 9.044 1.00 57.44 86 ASP A O 1
ATOM 685 N N . PHE A 1 87 ? 24.629 4.293 9.185 1.00 53.00 87 PHE A N 1
ATOM 686 C CA . PHE A 1 87 ? 23.224 4.711 9.052 1.00 53.00 87 PHE A CA 1
ATOM 687 C C . PHE A 1 87 ? 22.748 5.661 10.174 1.00 53.00 87 PHE A C 1
ATOM 689 O O . PHE A 1 87 ? 21.808 6.434 9.990 1.00 53.00 87 PHE A O 1
ATOM 696 N N . ASN A 1 88 ? 23.422 5.662 11.329 1.00 51.66 88 ASN A N 1
ATOM 697 C CA . ASN A 1 88 ? 23.061 6.502 12.476 1.00 51.66 88 ASN A CA 1
ATOM 698 C C . ASN A 1 88 ? 23.258 8.012 12.232 1.00 51.66 88 ASN A C 1
ATOM 700 O O . ASN A 1 88 ? 22.700 8.825 12.975 1.00 51.66 88 ASN A O 1
ATOM 704 N N . THR A 1 89 ? 24.007 8.416 11.200 1.00 53.22 89 THR A N 1
ATOM 705 C CA . THR A 1 89 ? 24.168 9.835 10.831 1.00 53.22 89 THR A CA 1
ATOM 706 C C . THR A 1 89 ? 23.115 10.317 9.824 1.00 53.22 89 THR A C 1
ATOM 708 O O . THR A 1 89 ? 22.779 11.506 9.814 1.00 53.22 89 THR A O 1
ATOM 711 N N . ILE A 1 90 ? 22.486 9.417 9.056 1.00 54.94 90 ILE A N 1
ATOM 712 C CA . ILE A 1 90 ? 21.437 9.747 8.076 1.00 54.94 90 ILE A CA 1
ATOM 713 C C . ILE A 1 90 ? 20.069 9.672 8.769 1.00 54.94 90 ILE A C 1
ATOM 715 O O . ILE A 1 90 ? 19.367 8.669 8.791 1.00 54.94 90 ILE A O 1
ATOM 719 N N . ARG A 1 91 ? 19.707 10.785 9.407 1.00 55.16 91 ARG A N 1
ATOM 720 C CA . ARG A 1 91 ? 18.625 10.940 10.397 1.00 55.16 91 ARG A CA 1
ATOM 721 C C . ARG A 1 91 ? 17.162 10.674 9.935 1.00 55.16 91 ARG A C 1
ATOM 723 O O . ARG A 1 91 ? 16.263 11.210 10.585 1.00 55.16 91 ARG A O 1
ATOM 730 N N . LYS A 1 92 ? 16.866 9.938 8.855 1.00 58.50 92 LYS A N 1
ATOM 731 C CA . LYS A 1 92 ? 15.491 9.497 8.510 1.00 58.50 92 LYS A CA 1
ATOM 732 C C . LYS A 1 92 ? 15.496 8.156 7.759 1.00 58.50 92 LYS A C 1
ATOM 734 O O . LYS A 1 92 ? 16.353 7.969 6.900 1.00 58.50 92 LYS A O 1
ATOM 739 N N . PRO A 1 93 ? 14.529 7.255 8.020 1.00 64.44 93 PRO A N 1
ATOM 740 C CA . PRO A 1 93 ? 14.329 6.072 7.189 1.00 64.44 93 PRO A CA 1
ATOM 741 C C . PRO A 1 93 ? 14.019 6.478 5.742 1.00 64.44 93 PRO A C 1
ATOM 743 O O . PRO A 1 93 ? 13.261 7.420 5.517 1.00 64.44 93 PRO A O 1
ATOM 746 N N . ILE A 1 94 ? 14.558 5.736 4.768 1.00 73.12 94 ILE A N 1
ATOM 747 C CA . ILE A 1 94 ? 14.294 5.940 3.328 1.00 73.12 94 ILE A CA 1
ATOM 748 C C . ILE A 1 94 ? 12.803 5.774 2.998 1.00 73.12 94 ILE A C 1
ATOM 750 O O . ILE A 1 94 ? 12.310 6.376 2.046 1.00 73.12 94 ILE A O 1
ATOM 754 N N . LEU A 1 95 ? 12.084 4.969 3.780 1.00 76.56 95 LEU A N 1
ATOM 755 C CA . LEU A 1 95 ? 10.660 4.711 3.629 1.00 76.56 95 LEU A CA 1
ATOM 756 C C . LEU A 1 95 ? 10.004 4.642 5.008 1.00 76.56 95 LEU A C 1
ATOM 758 O O . LEU A 1 95 ? 10.407 3.838 5.850 1.00 76.56 95 LEU A O 1
ATOM 762 N N . GLN A 1 96 ? 8.977 5.457 5.213 1.00 80.75 96 GLN A N 1
ATOM 763 C CA . GLN A 1 96 ? 8.139 5.469 6.406 1.00 80.75 96 GLN A CA 1
ATOM 764 C C . GLN A 1 96 ? 6.697 5.219 5.992 1.00 80.75 96 GLN A C 1
ATOM 766 O O . GLN A 1 96 ? 6.191 5.858 5.074 1.00 80.75 96 GLN A O 1
ATOM 771 N N . ILE A 1 97 ? 6.037 4.281 6.664 1.00 84.62 97 ILE A N 1
ATOM 772 C CA . ILE A 1 97 ? 4.641 3.933 6.404 1.00 84.62 97 ILE A CA 1
ATOM 773 C C . ILE A 1 97 ? 3.914 3.970 7.743 1.00 84.62 97 ILE A C 1
ATOM 775 O O . ILE A 1 97 ? 4.369 3.375 8.723 1.00 84.62 97 ILE A O 1
ATOM 779 N N . SER A 1 98 ? 2.765 4.636 7.784 1.00 86.12 98 SER A N 1
ATOM 780 C CA . SER A 1 98 ? 1.858 4.619 8.932 1.00 86.12 98 SER A CA 1
ATOM 781 C C . SER A 1 98 ? 0.406 4.575 8.469 1.00 86.12 98 SER A C 1
ATOM 783 O O . SER A 1 98 ? 0.050 5.138 7.433 1.00 86.12 98 SER A O 1
ATOM 785 N N . SER A 1 99 ? -0.447 3.899 9.237 1.00 89.88 99 SER A N 1
ATOM 786 C CA . SER A 1 99 ? -1.895 3.937 9.025 1.00 89.88 99 SER A CA 1
ATOM 787 C C . SER A 1 99 ? -2.611 4.233 10.329 1.00 89.88 99 SER A C 1
ATOM 789 O O . SER A 1 99 ? -2.271 3.686 11.376 1.00 89.88 99 SER A O 1
ATOM 791 N N . ILE A 1 100 ? -3.626 5.078 10.241 1.00 91.81 100 ILE A N 1
ATOM 792 C CA . ILE A 1 100 ? -4.521 5.454 11.323 1.00 91.81 100 ILE A CA 1
ATOM 793 C C . ILE A 1 100 ? -5.929 5.074 10.884 1.00 91.81 100 ILE A C 1
ATOM 795 O O . ILE A 1 100 ? -6.339 5.393 9.770 1.00 91.81 100 ILE A O 1
ATOM 799 N N . TYR A 1 101 ? -6.662 4.402 11.754 1.00 91.75 101 TYR A N 1
ATOM 800 C CA . TYR A 1 101 ? -8.044 4.014 11.535 1.00 91.75 101 TYR A CA 1
ATOM 801 C C . TYR A 1 101 ? -8.875 4.539 12.696 1.00 91.75 101 TYR A C 1
ATOM 803 O O . TYR A 1 101 ? -8.607 4.199 13.846 1.00 91.75 101 TYR A O 1
ATOM 811 N N . ASP A 1 102 ? -9.876 5.350 12.392 1.00 91.38 102 ASP A N 1
ATOM 812 C CA . ASP A 1 102 ? -10.817 5.878 13.370 1.00 91.38 102 ASP A CA 1
ATOM 813 C C . ASP A 1 102 ? -12.156 5.171 13.190 1.00 91.38 102 ASP A C 1
ATOM 815 O O . ASP A 1 102 ? -12.800 5.306 12.147 1.00 91.38 102 ASP A O 1
ATOM 819 N N . TYR A 1 103 ? -12.548 4.400 14.196 1.00 89.12 103 TYR A N 1
ATOM 820 C CA . TYR A 1 103 ? -13.794 3.653 14.248 1.00 89.12 103 TYR A CA 1
ATOM 821 C C . TYR A 1 103 ? -14.795 4.388 15.124 1.00 89.12 103 TYR A C 1
ATOM 823 O O . TYR A 1 103 ? -14.480 4.736 16.263 1.00 89.12 103 TYR A O 1
ATOM 831 N N . ASN A 1 104 ? -16.009 4.539 14.611 1.00 88.62 104 ASN A N 1
ATOM 832 C CA . ASN A 1 104 ? -17.190 4.814 15.408 1.00 88.62 104 ASN A CA 1
ATOM 833 C C . ASN A 1 104 ? -18.030 3.535 15.463 1.00 88.62 104 ASN A C 1
ATOM 835 O O . ASN A 1 104 ? -18.380 2.972 14.420 1.00 88.62 104 ASN A O 1
ATOM 839 N N . MET A 1 105 ? -18.304 3.057 16.672 1.00 86.06 105 MET A N 1
ATOM 840 C CA . MET A 1 105 ? -19.024 1.814 16.910 1.00 86.06 105 MET A CA 1
ATOM 841 C C . MET A 1 105 ? -20.219 2.036 17.837 1.00 86.06 105 MET A C 1
ATOM 843 O O . MET A 1 105 ? -20.121 2.744 18.842 1.00 86.06 105 MET A O 1
ATOM 847 N N . LYS A 1 106 ? -21.321 1.345 17.543 1.00 84.69 106 LYS A N 1
ATOM 848 C CA . LYS A 1 106 ? -22.478 1.209 18.433 1.00 84.69 106 LYS A CA 1
ATOM 849 C C . LYS A 1 106 ? -22.381 -0.060 19.265 1.00 84.69 106 LYS A C 1
ATOM 851 O O . LYS A 1 106 ? -21.913 -1.087 18.776 1.00 84.69 106 LYS A O 1
ATOM 856 N N . GLY A 1 107 ? -22.892 -0.004 20.494 1.00 77.56 107 GLY A N 1
ATOM 857 C CA . GLY A 1 107 ? -23.070 -1.169 21.358 1.00 77.56 107 GLY A CA 1
ATOM 858 C C . GLY A 1 107 ? -22.071 -1.221 22.511 1.00 77.56 107 GLY A C 1
ATOM 859 O O . GLY A 1 107 ? -21.895 -0.257 23.256 1.00 77.56 107 GLY A O 1
ATOM 860 N N . ASN A 1 108 ? -21.463 -2.386 22.725 1.00 71.81 108 ASN A N 1
ATOM 861 C CA . ASN A 1 108 ? -20.486 -2.603 23.786 1.00 71.81 108 ASN A CA 1
ATOM 862 C C . ASN A 1 108 ? -19.287 -3.420 23.287 1.00 71.81 108 ASN A C 1
ATOM 864 O O . ASN A 1 108 ? -19.294 -3.966 22.194 1.00 71.81 108 ASN A O 1
ATOM 868 N N . LEU A 1 109 ? -18.260 -3.552 24.123 1.00 66.75 109 LEU A N 1
ATOM 869 C CA . LEU A 1 109 ? -17.011 -4.228 23.758 1.00 66.75 109 LEU A CA 1
ATOM 870 C C . LEU A 1 109 ? -17.159 -5.714 23.371 1.00 66.75 109 LEU A C 1
ATOM 872 O O . LEU A 1 109 ? -16.236 -6.272 22.788 1.00 66.75 109 LEU A O 1
ATOM 876 N N . LYS A 1 110 ? -18.278 -6.364 23.718 1.00 70.44 110 LYS A N 1
ATOM 877 C CA . LYS A 1 110 ? -18.567 -7.763 23.361 1.00 70.44 110 LYS A CA 1
ATOM 878 C C . LYS A 1 110 ? -19.443 -7.876 22.116 1.00 70.44 110 LYS A C 1
ATOM 880 O O . LYS A 1 110 ? -19.226 -8.771 21.315 1.00 70.44 110 LYS A O 1
ATOM 885 N N . ASN A 1 111 ? -20.412 -6.975 21.978 1.00 75.31 111 ASN A N 1
ATOM 886 C CA . ASN A 1 111 ? -21.352 -6.920 20.867 1.00 75.31 111 ASN A CA 1
ATOM 887 C C . ASN A 1 111 ? -21.350 -5.494 20.328 1.00 75.31 111 ASN A C 1
ATOM 889 O O . ASN A 1 111 ? -21.965 -4.604 20.925 1.00 75.31 111 ASN A O 1
ATOM 893 N N . PHE A 1 112 ? -20.637 -5.285 19.228 1.00 80.94 112 PHE A N 1
ATOM 894 C CA . PHE A 1 112 ? -20.535 -3.986 18.587 1.00 80.94 112 PHE A CA 1
ATOM 895 C C . PHE A 1 112 ? -20.840 -4.083 17.103 1.00 80.94 112 PHE A C 1
ATOM 897 O O . PHE A 1 112 ? -20.598 -5.103 16.458 1.00 80.94 112 PHE A O 1
ATOM 904 N N . VAL A 1 113 ? -21.335 -2.974 16.572 1.00 84.81 113 VAL A N 1
ATOM 905 C CA . VAL A 1 113 ? -21.483 -2.756 15.140 1.00 84.81 113 VAL A CA 1
ATOM 906 C C . VAL A 1 113 ? -20.630 -1.557 14.770 1.00 84.81 113 VAL A C 1
ATOM 908 O O . VAL A 1 113 ? -20.695 -0.510 15.415 1.00 84.81 113 VAL A O 1
ATOM 911 N N . ILE A 1 114 ? -19.811 -1.717 13.738 1.00 87.19 114 ILE A N 1
ATOM 912 C CA . ILE A 1 114 ? -19.017 -0.628 13.183 1.00 87.19 114 ILE A CA 1
ATOM 913 C C . ILE A 1 114 ? -19.951 0.250 12.349 1.00 87.19 114 ILE A C 1
ATOM 915 O O . ILE A 1 114 ? -20.429 -0.182 11.305 1.00 87.19 114 ILE A O 1
ATOM 919 N N . GLU A 1 115 ? -20.206 1.476 12.799 1.00 88.56 115 GLU A N 1
ATOM 920 C CA . GLU A 1 115 ? -21.008 2.442 12.042 1.00 88.56 115 GLU A CA 1
ATOM 921 C C . GLU A 1 115 ? -20.183 3.135 10.970 1.00 88.56 115 GLU A C 1
ATOM 923 O O . GLU A 1 115 ? -20.655 3.398 9.868 1.00 88.56 115 GLU A O 1
ATOM 928 N N . LYS A 1 116 ? -18.942 3.478 11.313 1.00 89.75 116 LYS A N 1
ATOM 929 C CA . LYS A 1 116 ? -18.053 4.202 10.418 1.00 89.75 116 LYS A CA 1
ATOM 930 C C . LYS A 1 116 ? -16.606 3.868 10.711 1.00 89.75 116 LYS A C 1
ATOM 932 O O . LYS A 1 116 ? -16.198 3.833 11.868 1.00 89.75 116 LYS A O 1
ATOM 937 N N . VAL A 1 117 ? -15.819 3.703 9.657 1.00 90.25 117 VAL A N 1
ATOM 938 C CA . VAL A 1 117 ? -14.359 3.640 9.724 1.00 90.25 117 VAL A CA 1
ATOM 939 C C . VAL A 1 117 ? -13.790 4.691 8.800 1.00 90.25 117 VAL A C 1
ATOM 941 O O . VAL A 1 117 ? -14.136 4.744 7.624 1.00 90.25 117 VAL A O 1
ATOM 944 N N . THR A 1 118 ? -12.887 5.516 9.314 1.00 91.69 118 THR A N 1
ATOM 945 C CA . THR A 1 118 ? -12.050 6.384 8.487 1.00 91.69 118 THR A CA 1
ATOM 946 C C . THR A 1 118 ? -10.616 5.893 8.554 1.00 91.69 118 THR A C 1
ATOM 948 O O . THR A 1 118 ? -9.987 5.949 9.604 1.00 91.69 118 THR A O 1
ATOM 951 N N . GLN A 1 119 ? -10.087 5.431 7.428 1.00 91.56 119 GLN A N 1
ATOM 952 C CA . GLN A 1 119 ? -8.675 5.112 7.271 1.00 91.56 119 GLN A CA 1
ATOM 953 C C . GLN A 1 119 ? -7.930 6.344 6.756 1.00 91.56 119 GLN A C 1
ATOM 955 O O . GLN A 1 119 ? -8.376 7.007 5.818 1.00 91.56 119 GLN A O 1
ATOM 960 N N . ARG A 1 120 ? -6.749 6.598 7.316 1.00 93.25 120 ARG A N 1
ATOM 96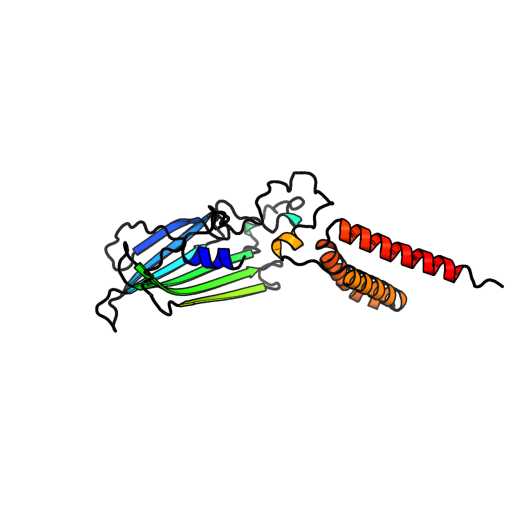1 C CA . ARG A 1 120 ? -5.725 7.496 6.781 1.00 93.25 120 ARG A CA 1
ATOM 962 C C . ARG A 1 120 ? -4.399 6.755 6.724 1.00 93.25 120 ARG A C 1
ATOM 964 O O . ARG A 1 120 ? -3.971 6.186 7.721 1.00 93.25 120 ARG A O 1
ATOM 971 N N . GLU A 1 121 ? -3.744 6.760 5.579 1.00 88.38 121 GLU A N 1
ATOM 972 C CA . GLU A 1 121 ? -2.430 6.150 5.391 1.00 88.38 121 GLU A CA 1
ATOM 973 C C . GLU A 1 121 ? -1.456 7.190 4.856 1.00 88.38 121 GLU A C 1
ATOM 975 O O . GLU A 1 121 ? -1.807 7.995 3.992 1.00 88.38 121 GLU A O 1
ATOM 980 N N . TYR A 1 122 ? -0.239 7.155 5.385 1.00 89.50 122 TYR A N 1
ATOM 981 C CA . TYR A 1 122 ? 0.852 8.040 5.011 1.00 89.50 122 TYR A CA 1
ATOM 982 C C . TYR A 1 122 ? 2.056 7.179 4.658 1.00 89.50 122 TYR A C 1
ATOM 984 O O . TYR A 1 122 ? 2.537 6.416 5.499 1.00 89.50 122 TYR A O 1
ATOM 992 N N . ILE A 1 123 ? 2.525 7.311 3.422 1.00 87.12 123 ILE A N 1
ATOM 993 C CA . ILE A 1 123 ? 3.763 6.712 2.939 1.00 87.12 123 ILE A CA 1
ATOM 994 C C . ILE A 1 123 ? 4.678 7.854 2.530 1.00 87.12 123 ILE A C 1
ATOM 996 O O . ILE A 1 123 ? 4.356 8.596 1.608 1.00 87.12 123 ILE A O 1
ATOM 1000 N N . THR A 1 124 ? 5.808 7.981 3.207 1.00 84.25 124 THR A N 1
ATOM 1001 C CA . THR A 1 124 ? 6.824 8.985 2.904 1.00 84.25 124 THR A CA 1
ATOM 1002 C C . THR A 1 124 ? 8.099 8.270 2.501 1.00 84.25 124 THR A C 1
ATOM 1004 O O . THR A 1 124 ? 8.597 7.426 3.248 1.00 84.25 124 THR A O 1
ATOM 1007 N N . SER A 1 125 ? 8.643 8.606 1.335 1.00 83.19 125 SER A N 1
ATOM 1008 C CA . SER A 1 125 ? 9.947 8.131 0.889 1.00 83.19 125 SER A CA 1
ATOM 1009 C C . SER A 1 125 ? 10.911 9.288 0.673 1.00 83.19 125 SER A C 1
ATOM 1011 O O . SER A 1 125 ? 10.563 10.305 0.081 1.00 83.19 125 SER A O 1
ATOM 1013 N N . SER A 1 126 ? 12.134 9.127 1.168 1.00 81.88 126 SER A N 1
ATOM 1014 C CA . SER A 1 126 ? 13.220 10.101 1.072 1.00 81.88 126 SER A CA 1
ATOM 1015 C C . SER A 1 126 ? 14.477 9.378 0.569 1.00 81.88 126 SER A C 1
ATOM 1017 O O . SER A 1 126 ? 15.395 9.108 1.346 1.00 81.88 126 SER A O 1
ATOM 1019 N N . PRO A 1 127 ? 14.513 8.993 -0.723 1.00 70.56 127 PRO A N 1
ATOM 1020 C CA . PRO A 1 127 ? 15.610 8.199 -1.282 1.00 70.56 127 PRO A CA 1
ATOM 1021 C C . PRO A 1 127 ? 16.948 8.950 -1.295 1.00 70.56 127 PRO A C 1
ATOM 1023 O O . PRO A 1 127 ? 17.998 8.326 -1.198 1.00 70.56 127 PRO A O 1
ATOM 1026 N N . PHE A 1 128 ? 16.915 10.283 -1.352 1.00 73.62 128 PHE A N 1
ATOM 1027 C CA . PHE A 1 128 ? 18.104 11.141 -1.416 1.00 73.62 128 PHE A CA 1
ATOM 1028 C C . PHE A 1 128 ? 18.431 11.833 -0.079 1.00 73.62 128 PHE A C 1
ATOM 1030 O O . PHE A 1 128 ? 19.182 12.805 -0.042 1.00 73.62 128 PHE A O 1
ATOM 1037 N N . GLY A 1 129 ? 17.859 11.361 1.033 1.00 67.19 129 GLY A N 1
ATOM 1038 C CA . GLY A 1 129 ? 18.041 11.975 2.348 1.00 67.19 129 GLY A CA 1
ATOM 1039 C C . GLY A 1 129 ? 17.225 13.258 2.556 1.00 67.19 129 GLY A C 1
ATOM 1040 O O . GLY A 1 129 ? 16.354 13.616 1.765 1.00 67.19 129 GLY A O 1
ATOM 1041 N N . LYS A 1 130 ? 17.485 13.940 3.680 1.00 65.00 130 LYS A N 1
ATOM 1042 C CA . LYS A 1 130 ? 16.609 14.989 4.242 1.00 65.00 130 LYS A CA 1
ATOM 1043 C C . LYS A 1 130 ? 16.408 16.222 3.363 1.00 65.00 130 LYS A C 1
ATOM 1045 O O . LYS A 1 130 ? 15.337 16.815 3.448 1.00 65.00 130 LYS A O 1
ATOM 1050 N N . ASP A 1 131 ? 17.415 16.577 2.575 1.00 71.00 131 ASP A N 1
ATOM 1051 C CA . ASP A 1 131 ? 17.418 17.778 1.732 1.00 71.00 131 ASP A CA 1
ATOM 1052 C C . ASP A 1 131 ? 17.118 17.451 0.260 1.00 71.00 131 ASP A C 1
ATOM 1054 O O . ASP A 1 131 ? 17.116 18.332 -0.597 1.00 71.00 131 ASP A O 1
ATOM 1058 N N . GLY A 1 132 ? 16.878 16.172 -0.041 1.00 71.94 132 GLY A N 1
ATOM 1059 C CA . GLY A 1 132 ? 16.527 15.700 -1.371 1.00 71.94 132 GLY A CA 1
ATOM 1060 C C . GLY A 1 132 ? 15.019 15.658 -1.618 1.00 71.94 132 GLY A C 1
ATOM 1061 O O . GLY A 1 132 ? 14.207 16.098 -0.804 1.00 71.94 132 GLY A O 1
ATOM 1062 N N . ILE A 1 133 ? 14.636 15.092 -2.762 1.00 77.50 133 ILE A N 1
ATOM 1063 C CA . ILE A 1 133 ? 13.226 14.926 -3.131 1.00 77.50 133 ILE A CA 1
ATOM 1064 C C . ILE A 1 133 ? 12.549 13.959 -2.151 1.00 77.50 133 ILE A C 1
ATOM 1066 O O . ILE A 1 133 ? 13.035 12.849 -1.916 1.00 77.50 133 ILE A O 1
ATOM 1070 N N . ILE A 1 134 ? 11.415 14.394 -1.598 1.00 80.88 134 ILE A N 1
ATOM 1071 C CA . ILE A 1 134 ? 10.552 13.599 -0.725 1.00 80.88 134 ILE A CA 1
ATOM 1072 C C . ILE A 1 134 ? 9.276 13.261 -1.495 1.00 80.88 134 ILE A C 1
ATOM 1074 O O . ILE A 1 134 ? 8.606 14.149 -2.021 1.00 80.88 134 ILE A O 1
ATOM 1078 N N . PHE A 1 135 ? 8.934 11.978 -1.533 1.00 82.56 135 PHE A N 1
ATOM 1079 C CA . PHE A 1 135 ? 7.695 11.476 -2.112 1.00 82.56 135 PHE A CA 1
ATOM 1080 C C . PHE A 1 135 ? 6.709 11.161 -0.994 1.00 82.56 135 PHE A C 1
ATOM 1082 O O . PHE A 1 135 ? 6.975 10.289 -0.170 1.00 82.56 135 PHE A O 1
ATOM 1089 N N . ASP A 1 136 ? 5.565 11.841 -0.993 1.00 86.62 136 ASP A N 1
ATOM 1090 C CA . ASP A 1 136 ? 4.486 11.604 -0.038 1.00 86.62 136 ASP A CA 1
ATOM 1091 C C . ASP A 1 136 ? 3.257 11.048 -0.757 1.00 86.62 136 ASP A C 1
ATOM 1093 O O . ASP A 1 136 ? 2.639 11.726 -1.579 1.00 86.62 136 ASP A O 1
ATOM 1097 N N . LEU A 1 137 ? 2.845 9.839 -0.387 1.00 86.25 137 LEU A N 1
ATOM 1098 C CA . LEU A 1 137 ? 1.550 9.280 -0.745 1.00 86.25 137 LEU A CA 1
ATOM 1099 C C . LEU A 1 137 ? 0.642 9.308 0.483 1.00 86.25 137 LEU A C 1
ATOM 1101 O O . LEU A 1 137 ? 0.961 8.757 1.538 1.00 86.25 137 LEU A O 1
ATOM 1105 N N . LYS A 1 138 ? -0.519 9.944 0.332 1.00 90.38 138 LYS A N 1
ATOM 1106 C CA . LYS A 1 138 ? -1.554 10.018 1.365 1.00 90.38 138 LYS A CA 1
ATOM 1107 C C . LYS A 1 138 ? -2.816 9.370 0.827 1.00 90.38 138 LYS A C 1
ATOM 1109 O O . LYS A 1 138 ? -3.327 9.804 -0.202 1.00 90.38 138 LYS A O 1
ATOM 1114 N N . SER A 1 139 ? -3.323 8.350 1.513 1.00 87.88 139 SER A N 1
ATOM 1115 C CA . SER A 1 139 ? -4.578 7.693 1.140 1.00 87.88 139 SER A CA 1
ATOM 1116 C C . SER A 1 139 ? -5.619 7.860 2.245 1.00 87.88 139 SER A C 1
ATOM 1118 O O . SER A 1 139 ? -5.293 7.905 3.435 1.00 87.88 139 SER A O 1
ATOM 1120 N N . LYS A 1 140 ? -6.884 8.018 1.846 1.00 90.75 140 LYS A N 1
ATOM 1121 C CA . LYS A 1 140 ? -8.023 8.122 2.759 1.00 90.75 140 LYS A CA 1
ATOM 1122 C C . LYS A 1 140 ? -9.116 7.169 2.300 1.00 90.75 140 LYS A C 1
ATOM 1124 O O . LYS A 1 140 ? -9.550 7.244 1.156 1.00 90.75 140 LYS A O 1
ATOM 1129 N N . GLY A 1 141 ? -9.561 6.309 3.207 1.00 87.44 141 GLY A N 1
ATOM 1130 C CA . GLY A 1 141 ? -10.696 5.414 3.009 1.00 87.44 141 GLY A CA 1
ATOM 1131 C C . GLY A 1 141 ? -11.808 5.758 3.988 1.00 87.44 141 GLY A C 1
ATOM 1132 O O . GLY A 1 141 ? -11.531 6.148 5.123 1.00 87.44 141 GLY A O 1
ATOM 1133 N N . VAL A 1 142 ? -13.058 5.630 3.557 1.00 89.62 142 VAL A N 1
ATOM 1134 C CA . VAL A 1 142 ? -14.224 5.761 4.432 1.00 89.62 142 VAL A CA 1
ATOM 1135 C C . VAL A 1 142 ? -15.137 4.570 4.182 1.00 89.62 142 VAL A C 1
ATOM 1137 O O . VAL A 1 142 ? -15.484 4.291 3.039 1.00 89.62 142 VAL A O 1
ATOM 1140 N N . LEU A 1 143 ? -15.493 3.873 5.255 1.00 89.12 143 LEU A N 1
ATOM 1141 C CA . LEU A 1 143 ? -16.515 2.837 5.276 1.00 89.12 143 LEU A CA 1
ATOM 1142 C C . LEU A 1 143 ? -17.639 3.331 6.180 1.00 89.12 143 LEU A C 1
ATOM 1144 O O . LEU A 1 143 ? -17.364 3.727 7.310 1.00 89.12 143 LEU A O 1
ATOM 1148 N N . GLU A 1 144 ? -18.874 3.314 5.695 1.00 89.31 144 GLU A N 1
ATOM 1149 C CA . GLU A 1 144 ? -20.056 3.736 6.447 1.00 89.31 144 GLU A CA 1
ATOM 1150 C C . GLU A 1 144 ? -21.127 2.653 6.365 1.00 89.31 144 GLU A C 1
ATOM 1152 O O . GLU A 1 144 ? -21.408 2.112 5.294 1.00 89.31 144 GLU A O 1
ATOM 1157 N N . LEU A 1 145 ? -21.710 2.332 7.515 1.00 87.38 145 LEU A N 1
ATOM 1158 C CA . LEU A 1 145 ? -22.865 1.465 7.621 1.00 87.38 145 LEU A CA 1
ATOM 1159 C C . LEU A 1 145 ? -24.098 2.246 7.179 1.00 87.38 145 LEU A C 1
ATOM 1161 O O . LEU A 1 145 ? -24.491 3.215 7.826 1.00 87.38 145 LEU A O 1
ATOM 1165 N N . LEU A 1 146 ? -24.701 1.809 6.079 1.00 89.31 146 LEU A N 1
ATOM 1166 C CA . LEU A 1 146 ? -25.890 2.456 5.530 1.00 89.31 146 LEU A CA 1
ATOM 1167 C C . LEU A 1 146 ? -27.180 1.897 6.129 1.00 89.31 146 LEU A C 1
ATOM 1169 O O . LEU A 1 146 ? -28.100 2.660 6.404 1.00 89.31 146 LEU A O 1
ATOM 1173 N N . ASP A 1 147 ? -27.255 0.578 6.314 1.00 86.06 147 ASP A N 1
ATOM 1174 C CA . ASP A 1 147 ? -28.459 -0.101 6.789 1.00 86.06 147 ASP A CA 1
ATOM 1175 C C . ASP A 1 147 ? -28.119 -1.473 7.392 1.00 86.06 147 ASP A C 1
ATOM 1177 O O . ASP A 1 147 ? -27.124 -2.096 7.009 1.00 86.06 147 ASP A O 1
ATOM 1181 N N . ILE A 1 148 ? -28.959 -1.949 8.314 1.00 83.81 148 ILE A N 1
ATOM 1182 C CA . ILE A 1 148 ? -28.906 -3.302 8.880 1.00 83.81 148 ILE A CA 1
ATOM 1183 C C . ILE A 1 148 ? -30.236 -3.973 8.555 1.00 83.81 148 ILE A C 1
ATOM 1185 O O . ILE A 1 148 ? -31.289 -3.507 8.982 1.00 83.81 148 ILE A O 1
ATOM 1189 N N . LYS A 1 149 ? -30.186 -5.082 7.817 1.00 86.62 149 LYS A N 1
ATOM 1190 C CA . LYS A 1 149 ? -31.377 -5.842 7.434 1.00 86.62 149 LYS A CA 1
ATOM 1191 C C . LYS A 1 149 ? -31.342 -7.223 8.056 1.00 86.62 149 LYS A C 1
ATOM 1193 O O . LYS A 1 149 ? -30.338 -7.924 7.938 1.00 86.62 149 LYS A O 1
ATOM 1198 N N . ASP A 1 150 ? -32.460 -7.620 8.645 1.00 83.25 150 ASP A N 1
ATOM 1199 C CA . ASP A 1 150 ? -32.669 -8.997 9.066 1.00 83.25 150 ASP A CA 1
ATOM 1200 C C . ASP A 1 150 ? -32.909 -9.859 7.827 1.00 83.25 150 ASP A C 1
ATOM 1202 O O . ASP A 1 150 ? -33.845 -9.629 7.058 1.00 83.25 150 ASP A O 1
ATOM 1206 N N . ILE A 1 151 ? -32.039 -10.843 7.619 1.00 80.50 151 ILE A N 1
ATOM 1207 C CA . ILE A 1 151 ? -32.173 -11.801 6.526 1.00 80.50 151 ILE A CA 1
ATOM 1208 C C . ILE A 1 151 ? -32.772 -13.080 7.109 1.00 80.50 151 ILE A C 1
ATOM 1210 O O . ILE A 1 151 ? -32.189 -13.708 7.991 1.00 80.50 151 ILE A O 1
ATOM 1214 N N . THR A 1 152 ? -33.952 -13.458 6.624 1.00 78.06 152 THR A N 1
ATOM 1215 C CA . THR A 1 152 ? -34.632 -14.713 6.986 1.00 78.06 152 THR A CA 1
ATOM 1216 C C . THR A 1 152 ? -34.197 -15.891 6.113 1.00 78.06 152 THR A C 1
ATOM 1218 O O . THR A 1 152 ? -34.416 -17.044 6.479 1.00 78.06 152 THR A O 1
ATOM 1221 N N . GLU A 1 153 ? -33.569 -15.617 4.970 1.00 77.00 153 GLU A N 1
ATOM 1222 C CA . GLU A 1 153 ? -33.076 -16.625 4.039 1.00 77.00 153 GLU A CA 1
ATOM 1223 C C . GLU A 1 153 ? -31.707 -17.155 4.474 1.00 77.00 153 GLU A C 1
ATOM 1225 O O . GLU A 1 153 ? -30.763 -16.410 4.740 1.00 77.00 153 GLU A O 1
ATOM 1230 N N . THR A 1 154 ? -31.581 -18.479 4.549 1.00 72.94 154 THR A N 1
ATOM 1231 C CA . THR A 1 154 ? -30.306 -19.123 4.862 1.00 72.94 154 THR A CA 1
ATOM 1232 C C . THR A 1 154 ? -29.416 -19.060 3.623 1.00 72.94 154 THR A C 1
ATOM 1234 O O . THR A 1 154 ? -29.599 -19.826 2.679 1.00 72.94 154 THR A O 1
ATOM 1237 N N . HIS A 1 155 ? -28.453 -18.139 3.599 1.00 66.12 155 HIS A N 1
ATOM 1238 C CA . HIS A 1 155 ? -27.454 -18.111 2.534 1.00 66.12 155 HIS A CA 1
ATOM 1239 C C . HIS A 1 155 ? -26.515 -19.312 2.675 1.00 66.12 155 HIS A C 1
ATOM 1241 O O . HIS A 1 155 ? -25.756 -19.418 3.639 1.00 66.12 155 HIS A O 1
ATOM 1247 N N . VAL A 1 156 ? -26.566 -20.220 1.702 1.00 72.94 156 VAL A N 1
ATOM 1248 C CA . VAL A 1 156 ? -25.585 -21.297 1.569 1.00 72.94 156 VAL A CA 1
ATOM 1249 C C . VAL A 1 156 ? -24.314 -20.674 1.004 1.00 72.94 156 VAL A C 1
ATOM 1251 O O . VAL A 1 156 ? -24.331 -20.123 -0.096 1.00 72.94 156 VAL A O 1
ATOM 1254 N N . ILE A 1 157 ? -23.227 -20.717 1.772 1.00 70.56 157 ILE A N 1
ATOM 1255 C CA . ILE A 1 157 ? -21.904 -20.338 1.270 1.00 70.56 157 ILE A CA 1
ATOM 1256 C C . ILE A 1 157 ? -21.562 -21.339 0.157 1.00 70.56 157 ILE A C 1
ATOM 1258 O O . ILE A 1 157 ? -21.586 -22.540 0.434 1.00 70.56 157 ILE A O 1
ATOM 1262 N N . PRO A 1 158 ? -21.288 -20.886 -1.079 1.00 76.19 158 PRO A N 1
ATOM 1263 C CA . PRO A 1 158 ? -20.927 -21.786 -2.167 1.00 76.19 158 PRO A CA 1
ATOM 1264 C C . PRO A 1 158 ? -19.726 -22.667 -1.782 1.00 76.19 158 PRO A C 1
ATOM 1266 O O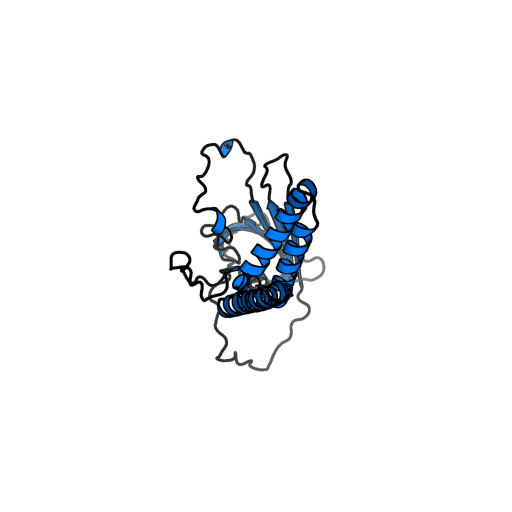 . PRO A 1 158 ? -18.780 -22.187 -1.156 1.00 76.19 158 PRO A O 1
ATOM 1269 N N . GLU A 1 159 ? -19.766 -23.961 -2.115 1.00 71.50 159 GLU A N 1
ATOM 1270 C CA . GLU A 1 159 ? -18.715 -24.925 -1.731 1.00 71.50 159 GLU A CA 1
ATOM 1271 C C . GLU A 1 159 ? -17.343 -24.605 -2.352 1.00 71.50 159 GLU A C 1
ATOM 1273 O O . GLU A 1 159 ? -16.311 -25.057 -1.859 1.00 71.50 159 GLU A O 1
ATOM 1278 N N . ASP A 1 160 ? -17.319 -23.802 -3.414 1.00 75.19 160 ASP A N 1
ATOM 1279 C CA . ASP A 1 160 ? -16.125 -23.317 -4.102 1.00 75.19 160 ASP A CA 1
ATOM 1280 C C . ASP A 1 160 ? -15.481 -22.088 -3.434 1.00 75.19 160 ASP A C 1
ATOM 1282 O O . ASP A 1 160 ? -14.413 -21.640 -3.863 1.00 75.19 160 ASP A O 1
ATOM 1286 N N . VAL A 1 161 ? -16.070 -21.554 -2.356 1.00 66.62 161 VAL A N 1
ATOM 1287 C CA . VAL A 1 161 ? -15.445 -20.483 -1.572 1.00 66.62 161 VAL A CA 1
ATOM 1288 C C . VAL A 1 161 ? -14.241 -21.039 -0.819 1.00 66.62 161 VAL A C 1
ATOM 1290 O O . VAL A 1 161 ? -14.365 -21.754 0.174 1.00 66.62 161 VAL A O 1
ATOM 1293 N N . ILE A 1 162 ? -13.047 -20.648 -1.259 1.00 63.66 162 ILE A N 1
ATOM 1294 C CA . ILE A 1 162 ? -11.802 -20.962 -0.561 1.00 63.66 162 ILE A CA 1
ATOM 1295 C C . ILE A 1 162 ? -11.672 -20.014 0.642 1.00 63.66 162 ILE A C 1
ATOM 1297 O O . ILE A 1 162 ? -11.534 -18.802 0.451 1.00 63.66 162 ILE A O 1
ATOM 1301 N N . PRO A 1 163 ? -11.687 -20.518 1.889 1.00 65.19 163 PRO A N 1
ATOM 1302 C CA . PRO A 1 163 ? -11.514 -19.673 3.059 1.00 65.19 163 PRO A CA 1
ATOM 1303 C C . PRO A 1 163 ? -10.094 -19.100 3.085 1.00 65.19 163 PRO A C 1
ATOM 1305 O O . PRO A 1 163 ? -9.110 -19.842 3.100 1.00 65.19 163 PRO A O 1
ATOM 1308 N N . SER A 1 164 ? -9.972 -17.772 3.132 1.00 60.75 164 SER A N 1
ATOM 1309 C CA . SER A 1 164 ? -8.677 -17.141 3.384 1.00 60.75 164 SER A CA 1
ATOM 1310 C C . SER A 1 164 ? -8.377 -17.155 4.879 1.00 60.75 164 SER A C 1
ATOM 1312 O O . SER A 1 164 ? -9.078 -16.527 5.672 1.00 60.75 164 SER A O 1
ATOM 1314 N N . THR A 1 165 ? -7.306 -17.839 5.270 1.00 62.69 165 THR A N 1
ATOM 1315 C CA . THR A 1 165 ? -6.795 -17.823 6.649 1.00 62.69 165 THR A CA 1
ATOM 1316 C C . THR A 1 165 ? -5.833 -16.665 6.913 1.00 62.69 165 THR A C 1
ATOM 1318 O O . THR A 1 165 ? -5.348 -16.522 8.037 1.00 62.69 165 THR A O 1
ATOM 1321 N N . ASP A 1 166 ? -5.513 -15.860 5.892 1.00 62.59 166 ASP A N 1
ATOM 1322 C CA . ASP A 1 166 ? -4.549 -14.772 6.000 1.00 62.59 166 ASP A CA 1
ATOM 1323 C C . ASP A 1 166 ? -5.086 -13.448 5.432 1.00 62.59 166 ASP A C 1
ATOM 1325 O O . ASP A 1 166 ? -5.668 -13.382 4.349 1.00 62.59 166 ASP A O 1
ATOM 1329 N N . LEU A 1 167 ? -4.880 -12.378 6.200 1.00 63.22 167 LEU A N 1
ATOM 1330 C CA . LEU A 1 167 ? -5.181 -10.998 5.822 1.00 63.22 167 LEU A CA 1
ATOM 1331 C C . LEU A 1 167 ? -3.953 -10.284 5.245 1.00 63.22 167 LEU A C 1
ATOM 1333 O O . LEU A 1 167 ? -4.065 -9.125 4.837 1.00 63.22 167 LEU A O 1
ATOM 1337 N N . THR A 1 168 ? -2.777 -10.925 5.240 1.00 61.69 168 THR A N 1
ATOM 1338 C CA . THR A 1 168 ? -1.601 -10.338 4.603 1.00 61.69 168 THR A CA 1
ATOM 1339 C C . THR A 1 168 ? -1.833 -10.187 3.104 1.00 61.69 168 THR A C 1
ATOM 1341 O O . THR A 1 168 ? -2.278 -11.107 2.422 1.00 61.69 168 THR A O 1
ATOM 1344 N N . ASN A 1 169 ? -1.467 -9.023 2.563 1.00 56.12 169 ASN A N 1
ATOM 1345 C CA . ASN A 1 169 ? -1.157 -8.879 1.147 1.00 56.12 169 ASN A CA 1
ATOM 1346 C C . ASN A 1 169 ? 0.179 -9.596 0.914 1.00 56.12 169 ASN A C 1
ATOM 1348 O O . ASN A 1 169 ? 1.187 -8.966 0.599 1.00 56.12 169 ASN A O 1
ATOM 1352 N N . SER A 1 170 ? 0.216 -10.907 1.126 1.00 49.12 170 SER A N 1
ATOM 1353 C CA . SER A 1 170 ? 1.230 -11.709 0.478 1.00 49.12 170 SER A CA 1
ATOM 1354 C C . SER A 1 170 ? 0.809 -11.773 -0.987 1.00 49.12 170 SER A C 1
ATOM 1356 O O . SER A 1 170 ? -0.209 -12.409 -1.274 1.00 49.12 170 SER A O 1
ATOM 1358 N N . PRO A 1 171 ? 1.534 -11.150 -1.944 1.00 49.69 171 PRO A N 1
ATOM 1359 C CA . PRO A 1 171 ? 1.585 -11.776 -3.260 1.00 49.69 171 PRO A CA 1
ATOM 1360 C C . PRO A 1 171 ? 1.924 -13.234 -2.972 1.00 49.69 171 PRO A C 1
ATOM 1362 O O . PRO A 1 171 ? 2.832 -13.460 -2.170 1.00 49.69 171 PRO A O 1
ATOM 1365 N N . LEU A 1 172 ? 1.083 -14.156 -3.460 1.00 45.88 172 LEU A N 1
ATOM 1366 C CA . LEU A 1 172 ? 1.133 -15.594 -3.189 1.00 45.88 172 LEU A CA 1
ATOM 1367 C C . LEU A 1 172 ? 2.531 -15.984 -2.709 1.00 45.88 172 LEU A C 1
ATOM 1369 O O . LEU A 1 172 ? 3.470 -15.926 -3.499 1.00 45.88 172 LEU A O 1
ATOM 1373 N N . GLN A 1 173 ? 2.674 -16.299 -1.415 1.00 42.25 173 GLN A N 1
ATOM 1374 C CA . GLN A 1 173 ? 3.885 -16.893 -0.842 1.00 42.25 173 GLN A CA 1
ATOM 1375 C C . GLN A 1 173 ? 4.090 -18.286 -1.463 1.00 42.25 173 GLN A C 1
ATOM 1377 O O . GLN A 1 173 ? 4.085 -19.306 -0.781 1.00 42.25 173 GLN A O 1
ATOM 1382 N N . LYS A 1 174 ? 4.243 -18.366 -2.785 1.00 43.47 174 LYS A N 1
ATOM 1383 C CA . LYS A 1 174 ? 5.054 -19.407 -3.379 1.00 43.47 174 LYS A CA 1
ATOM 1384 C C . LYS A 1 174 ? 6.478 -18.993 -3.057 1.00 43.47 174 LYS A C 1
ATOM 1386 O O . LYS A 1 174 ? 6.948 -17.942 -3.482 1.00 43.47 174 LYS A O 1
ATOM 1391 N N . ASN A 1 175 ? 7.073 -19.775 -2.171 1.00 38.69 175 ASN A N 1
ATOM 1392 C CA . ASN A 1 175 ? 8.373 -19.615 -1.537 1.00 38.69 175 ASN A CA 1
ATOM 1393 C C . ASN A 1 175 ? 9.556 -19.668 -2.520 1.00 38.69 175 ASN A C 1
ATOM 1395 O O . ASN A 1 175 ? 10.576 -20.265 -2.212 1.00 38.69 175 ASN A O 1
ATOM 1399 N N . GLU A 1 176 ? 9.460 -19.057 -3.691 1.00 43.72 176 GLU A N 1
ATOM 1400 C CA . GLU A 1 176 ? 10.247 -19.497 -4.842 1.00 43.72 176 GLU A CA 1
ATOM 1401 C C . GLU A 1 176 ? 10.993 -18.327 -5.498 1.00 43.72 176 GLU A C 1
ATOM 1403 O O . GLU A 1 176 ? 11.093 -18.251 -6.712 1.00 43.72 176 GLU A O 1
ATOM 1408 N N . PHE A 1 177 ? 11.514 -17.378 -4.708 1.00 42.81 177 PHE A N 1
ATOM 1409 C CA . PHE A 1 177 ? 12.529 -16.443 -5.229 1.00 42.81 177 PHE A CA 1
ATOM 1410 C C . PHE A 1 177 ? 13.941 -17.042 -5.206 1.00 42.81 177 PHE A C 1
ATOM 1412 O O . PHE A 1 177 ? 14.821 -16.572 -5.916 1.00 42.81 177 PHE A O 1
ATOM 1419 N N . PHE A 1 178 ? 14.146 -18.075 -4.382 1.00 44.09 178 PHE A N 1
ATOM 1420 C CA . PHE A 1 178 ? 15.361 -18.894 -4.385 1.00 44.09 178 PHE A CA 1
ATOM 1421 C C . PHE A 1 178 ? 15.225 -20.152 -5.243 1.00 44.09 178 PHE A C 1
ATOM 1423 O O . PHE A 1 178 ? 16.231 -20.807 -5.510 1.00 44.09 178 PHE A O 1
ATOM 1430 N N . ASP A 1 179 ? 14.012 -20.492 -5.675 1.00 45.97 179 ASP A N 1
ATOM 1431 C CA . ASP A 1 179 ? 13.852 -21.467 -6.741 1.00 45.97 179 ASP A CA 1
ATOM 1432 C C . ASP A 1 179 ? 14.145 -20.770 -8.062 1.00 45.97 179 ASP A C 1
ATOM 1434 O O . ASP A 1 179 ? 13.872 -19.580 -8.229 1.00 45.97 179 ASP A O 1
ATOM 1438 N N . ASN A 1 180 ? 14.778 -21.510 -8.970 1.00 46.62 180 ASN A N 1
ATOM 1439 C CA . ASN A 1 180 ? 15.190 -21.021 -10.279 1.00 46.62 180 ASN A CA 1
ATOM 1440 C C . ASN A 1 180 ? 14.074 -20.165 -10.883 1.00 46.62 180 ASN A C 1
ATOM 1442 O O . ASN A 1 180 ? 12.963 -20.671 -11.041 1.00 46.62 180 ASN A O 1
ATOM 1446 N N . ILE A 1 181 ? 14.372 -18.897 -11.202 1.00 52.91 181 ILE A N 1
ATOM 1447 C CA . ILE A 1 181 ? 13.434 -17.997 -11.881 1.00 52.91 181 ILE A CA 1
ATOM 1448 C C . ILE A 1 181 ? 12.885 -18.761 -13.083 1.00 52.91 181 ILE A C 1
ATOM 1450 O O . ILE A 1 181 ? 13.597 -18.987 -14.065 1.00 52.91 181 ILE A O 1
ATOM 1454 N N . ASP A 1 182 ? 11.634 -19.206 -12.985 1.00 58.38 182 ASP A N 1
ATOM 1455 C CA . ASP A 1 182 ? 10.971 -19.872 -14.090 1.00 58.38 182 ASP A CA 1
ATOM 1456 C C . ASP A 1 182 ? 10.617 -18.788 -15.099 1.00 58.38 182 ASP A C 1
ATOM 1458 O O . ASP A 1 182 ? 9.539 -18.199 -15.051 1.00 58.38 182 ASP A O 1
ATOM 1462 N N . LEU A 1 183 ? 11.555 -18.522 -16.012 1.00 57.28 183 LEU A N 1
ATOM 1463 C CA . LEU A 1 183 ? 11.401 -17.576 -17.117 1.00 57.28 183 LEU A CA 1
ATOM 1464 C C . LEU A 1 183 ? 10.192 -17.915 -18.009 1.00 57.28 183 LEU A C 1
ATOM 1466 O O . LEU A 1 183 ? 9.850 -17.127 -18.886 1.00 57.28 183 LEU A O 1
ATOM 1470 N N . ARG A 1 184 ? 9.541 -19.076 -17.803 1.00 61.44 184 ARG A N 1
ATOM 1471 C CA . ARG A 1 184 ? 8.280 -19.437 -18.458 1.00 61.44 184 ARG A CA 1
ATOM 1472 C C . ARG A 1 184 ? 7.079 -18.657 -17.924 1.00 61.44 184 ARG A C 1
ATOM 1474 O O . ARG A 1 184 ? 6.075 -18.528 -18.619 1.00 61.44 184 ARG A O 1
ATOM 1481 N N . ARG A 1 185 ? 7.149 -18.157 -16.689 1.00 61.75 185 ARG A N 1
ATOM 1482 C CA . ARG A 1 185 ? 6.069 -17.404 -16.044 1.00 61.75 185 ARG A CA 1
ATOM 1483 C C . ARG A 1 185 ? 6.323 -15.911 -16.162 1.00 61.75 185 ARG A C 1
ATOM 1485 O O . ARG A 1 185 ? 7.467 -15.468 -16.143 1.00 61.75 185 ARG A O 1
ATOM 1492 N N . ALA A 1 186 ? 5.241 -15.138 -16.258 1.00 59.53 186 ALA A N 1
ATOM 1493 C CA . ALA A 1 186 ? 5.370 -13.693 -16.209 1.00 59.53 186 ALA A CA 1
ATOM 1494 C C . ALA A 1 186 ? 6.041 -13.265 -14.914 1.00 59.53 186 ALA A C 1
ATOM 1496 O O . ALA A 1 186 ? 5.805 -13.821 -13.839 1.00 59.53 186 ALA A O 1
ATOM 1497 N N . HIS A 1 187 ? 6.854 -12.234 -15.042 1.00 63.88 187 HIS A N 1
ATOM 1498 C CA . HIS A 1 187 ? 7.501 -11.605 -13.918 1.00 63.88 187 HIS A CA 1
ATOM 1499 C C . HIS A 1 187 ? 6.457 -11.042 -12.932 1.00 63.88 187 HIS A C 1
ATOM 1501 O O . HIS A 1 187 ? 5.342 -10.665 -13.302 1.00 63.88 187 HIS A O 1
ATOM 1507 N N . PHE A 1 188 ? 6.818 -11.004 -11.647 1.00 60.88 188 PHE A N 1
ATOM 1508 C CA . PHE A 1 188 ? 5.914 -10.754 -10.515 1.00 60.88 188 PHE A CA 1
ATOM 1509 C C . PHE A 1 188 ? 5.092 -9.455 -10.610 1.00 60.88 188 PHE A C 1
ATOM 1511 O O . PHE A 1 188 ? 4.076 -9.315 -9.928 1.00 60.88 188 PHE A O 1
ATOM 1518 N N . LEU A 1 189 ? 5.524 -8.488 -11.426 1.00 57.41 189 LEU A N 1
ATOM 1519 C CA . LEU A 1 189 ? 4.773 -7.263 -11.687 1.00 57.41 189 LEU A CA 1
ATOM 1520 C C . LEU A 1 189 ? 3.409 -7.576 -12.317 1.00 57.41 189 LEU A C 1
ATOM 1522 O O . LEU A 1 189 ? 2.420 -6.950 -11.932 1.00 57.41 189 LEU A O 1
ATOM 1526 N N . ARG A 1 190 ? 3.310 -8.608 -13.171 1.00 63.03 190 ARG A N 1
ATOM 1527 C CA . ARG A 1 190 ? 2.016 -9.116 -13.648 1.00 63.03 190 ARG A CA 1
ATOM 1528 C C . ARG A 1 190 ? 1.169 -9.628 -12.489 1.00 63.03 190 ARG A C 1
ATOM 1530 O O . ARG A 1 190 ? -0.015 -9.323 -12.419 1.00 63.03 190 ARG A O 1
ATOM 1537 N N . ASP A 1 191 ? 1.758 -10.360 -11.553 1.00 57.38 191 ASP A N 1
ATOM 1538 C CA . ASP A 1 191 ? 1.012 -10.946 -10.436 1.00 57.38 191 ASP A CA 1
ATOM 1539 C C . ASP A 1 191 ? 0.536 -9.886 -9.427 1.00 57.38 191 ASP A C 1
ATOM 1541 O O . ASP A 1 191 ? -0.567 -9.992 -8.884 1.00 57.38 191 ASP A O 1
ATOM 1545 N N . ILE A 1 192 ? 1.330 -8.832 -9.201 1.00 54.47 192 ILE A N 1
ATOM 1546 C CA . ILE A 1 192 ? 0.977 -7.723 -8.302 1.00 54.47 192 ILE A CA 1
ATOM 1547 C C . ILE A 1 192 ? -0.060 -6.794 -8.938 1.00 54.47 192 ILE A C 1
ATOM 1549 O O . ILE A 1 192 ? -1.044 -6.435 -8.281 1.00 54.47 192 ILE A O 1
ATOM 1553 N N . TYR A 1 193 ? 0.158 -6.385 -10.189 1.00 58.94 193 TYR A N 1
ATOM 1554 C CA . TYR A 1 193 ? -0.647 -5.352 -10.845 1.00 58.94 193 TYR A CA 1
ATOM 1555 C C . TYR A 1 193 ? -1.746 -5.913 -11.751 1.00 58.94 193 TYR A C 1
ATOM 1557 O O . TYR A 1 193 ? -2.588 -5.148 -12.215 1.00 58.94 193 TYR A O 1
ATOM 1565 N N . ARG A 1 194 ? -1.772 -7.236 -11.983 1.00 64.31 194 ARG A N 1
ATOM 1566 C CA . ARG A 1 194 ? -2.645 -7.914 -12.965 1.00 64.31 194 ARG A CA 1
ATOM 1567 C C . ARG A 1 194 ? -2.606 -7.246 -14.339 1.00 64.31 194 ARG A C 1
ATOM 1569 O O . ARG A 1 194 ? -3.606 -7.204 -15.048 1.00 64.31 194 ARG A O 1
ATOM 1576 N N . TYR A 1 195 ? -1.444 -6.704 -14.682 1.00 73.69 195 TYR A N 1
ATOM 1577 C CA . TYR A 1 195 ? -1.218 -5.930 -15.887 1.00 73.69 195 TYR A CA 1
ATOM 1578 C C . TYR A 1 195 ? -0.154 -6.617 -16.740 1.00 73.69 195 TYR A C 1
ATOM 1580 O O . TYR A 1 195 ? 0.887 -7.021 -16.221 1.00 73.69 195 TYR A O 1
ATOM 1588 N N . GLN A 1 196 ? -0.435 -6.742 -18.034 1.00 80.56 196 GLN A N 1
ATOM 1589 C CA . GLN A 1 196 ? 0.472 -7.266 -19.048 1.00 80.56 196 GLN A CA 1
ATOM 1590 C C . GLN A 1 196 ? 0.432 -6.318 -20.243 1.00 80.56 196 GLN A C 1
ATOM 1592 O O . GLN A 1 196 ? -0.635 -6.093 -20.819 1.00 80.56 196 GLN A O 1
ATOM 1597 N N . SER A 1 197 ? 1.583 -5.753 -20.599 1.00 85.06 197 SER A N 1
ATOM 1598 C CA . SER A 1 197 ? 1.704 -4.909 -21.782 1.00 85.06 197 SER A CA 1
ATOM 1599 C C . SER A 1 197 ? 1.463 -5.746 -23.043 1.00 85.06 197 SER A C 1
ATOM 1601 O O . SER A 1 197 ? 2.068 -6.811 -23.195 1.00 85.06 197 SER A O 1
ATOM 1603 N N . PRO A 1 198 ? 0.606 -5.298 -23.976 1.00 90.12 198 PRO A N 1
ATOM 1604 C CA . PRO A 1 198 ? 0.451 -5.958 -25.264 1.00 90.12 198 PRO A CA 1
ATOM 1605 C C . PRO A 1 198 ? 1.772 -5.982 -26.043 1.00 90.12 198 PRO A C 1
ATOM 1607 O O . PRO A 1 198 ? 2.465 -4.967 -26.124 1.00 90.12 198 PRO A O 1
ATOM 1610 N N . VAL A 1 199 ? 2.078 -7.104 -26.702 1.00 89.19 199 VAL A N 1
ATOM 1611 C CA . VAL A 1 199 ? 3.287 -7.261 -27.539 1.00 89.19 199 VAL A CA 1
ATOM 1612 C C . VAL A 1 199 ? 3.411 -6.131 -28.569 1.00 89.19 199 VAL A C 1
ATOM 1614 O O . VAL A 1 199 ? 4.488 -5.571 -28.749 1.00 89.19 199 VAL A O 1
ATOM 1617 N N . ILE A 1 200 ? 2.296 -5.726 -29.187 1.00 91.00 200 ILE A N 1
ATOM 1618 C CA . ILE A 1 200 ? 2.273 -4.635 -30.171 1.00 91.00 200 ILE A CA 1
ATOM 1619 C C . ILE A 1 200 ? 2.721 -3.290 -29.589 1.00 91.00 200 ILE A C 1
ATOM 1621 O O . ILE A 1 200 ? 3.411 -2.538 -30.266 1.00 91.00 200 ILE A O 1
ATOM 1625 N N . GLN A 1 201 ? 2.383 -2.999 -28.330 1.00 90.56 201 GLN A N 1
ATOM 1626 C CA . GLN A 1 201 ? 2.795 -1.759 -27.674 1.00 90.56 201 GLN A CA 1
ATOM 1627 C C . GLN A 1 201 ? 4.315 -1.726 -27.499 1.00 90.56 201 GLN A C 1
ATOM 1629 O O . GLN A 1 201 ? 4.942 -0.699 -27.738 1.00 90.56 201 GLN A O 1
ATOM 1634 N N . ILE A 1 202 ? 4.907 -2.860 -27.121 1.00 90.06 202 ILE A N 1
ATOM 1635 C CA . ILE A 1 202 ? 6.356 -2.988 -26.935 1.00 90.06 202 ILE A CA 1
ATOM 1636 C C . ILE A 1 202 ? 7.081 -2.831 -28.270 1.00 90.06 202 ILE A C 1
ATOM 1638 O O . ILE A 1 202 ? 8.091 -2.139 -28.339 1.00 90.06 202 ILE A O 1
ATOM 1642 N N . ILE A 1 203 ? 6.539 -3.417 -29.340 1.00 90.06 203 ILE A N 1
ATOM 1643 C CA . ILE A 1 203 ? 7.073 -3.240 -30.694 1.00 90.06 203 ILE A CA 1
ATOM 1644 C C . ILE A 1 203 ? 7.048 -1.763 -31.095 1.00 90.06 203 ILE A C 1
ATOM 1646 O O . ILE A 1 203 ? 8.054 -1.265 -31.585 1.00 90.06 203 ILE A O 1
ATOM 1650 N N . THR A 1 204 ? 5.950 -1.048 -30.842 1.00 91.38 204 THR A N 1
ATOM 1651 C CA . THR A 1 204 ? 5.873 0.392 -31.122 1.00 91.38 204 THR A CA 1
ATOM 1652 C C . THR A 1 204 ? 6.935 1.174 -30.347 1.00 91.38 204 THR A C 1
ATOM 1654 O O . THR A 1 204 ? 7.622 2.001 -30.938 1.00 91.38 204 THR A O 1
ATOM 1657 N N . LEU A 1 205 ? 7.132 0.881 -29.056 1.00 90.00 205 LEU A N 1
ATOM 1658 C CA . LEU A 1 205 ? 8.174 1.527 -28.247 1.00 90.00 205 LEU A CA 1
ATOM 1659 C C . LEU A 1 205 ? 9.586 1.255 -28.792 1.00 90.00 205 LEU A C 1
ATOM 1661 O O . LEU A 1 205 ? 10.422 2.159 -28.817 1.00 90.00 205 LEU A O 1
ATOM 1665 N N . LEU A 1 206 ? 9.852 0.029 -29.253 1.00 89.12 206 LEU A N 1
ATOM 1666 C CA . LEU A 1 206 ? 11.116 -0.332 -29.899 1.00 89.12 206 LEU A CA 1
ATOM 1667 C C . LEU A 1 206 ? 11.310 0.426 -31.219 1.00 89.12 206 LEU A C 1
ATOM 1669 O O . LEU A 1 206 ? 12.369 1.020 -31.421 1.00 89.12 206 LEU A O 1
ATOM 1673 N N . ASP A 1 207 ? 10.292 0.452 -32.082 1.00 88.44 207 ASP A N 1
ATOM 1674 C CA . ASP A 1 207 ? 10.326 1.144 -33.375 1.00 88.44 207 ASP A CA 1
ATOM 1675 C C . ASP A 1 207 ? 10.555 2.657 -33.183 1.00 88.44 207 ASP A C 1
ATOM 1677 O O . ASP A 1 207 ? 11.381 3.264 -33.870 1.00 88.44 207 ASP A O 1
ATOM 1681 N N . GLU A 1 208 ? 9.887 3.269 -32.201 1.00 87.25 208 GLU A N 1
ATOM 1682 C CA . GLU A 1 208 ? 10.094 4.670 -31.832 1.00 87.25 208 GLU A CA 1
ATOM 1683 C C . GLU A 1 208 ? 11.507 4.935 -31.300 1.00 87.25 208 GLU A C 1
ATOM 1685 O O . GLU A 1 208 ? 12.122 5.938 -31.661 1.00 87.25 208 GLU A O 1
ATOM 1690 N N . CYS A 1 209 ? 12.042 4.042 -30.463 1.00 85.44 209 CYS A N 1
ATOM 1691 C CA . CYS A 1 209 ? 13.395 4.165 -29.922 1.00 85.44 209 CYS A CA 1
ATOM 1692 C C . CYS A 1 209 ? 14.454 4.108 -31.038 1.00 85.44 209 CYS A C 1
ATOM 1694 O O . CYS A 1 209 ? 15.363 4.940 -31.081 1.00 85.44 209 CYS A O 1
ATOM 1696 N N . VAL A 1 210 ? 14.300 3.185 -31.996 1.00 84.75 210 VAL A N 1
ATOM 1697 C CA . VAL A 1 210 ? 15.174 3.081 -33.178 1.00 84.75 210 VAL A CA 1
ATOM 1698 C C . VAL A 1 210 ? 15.051 4.318 -34.070 1.00 84.75 210 VAL A C 1
ATOM 1700 O O . VAL A 1 210 ? 16.064 4.843 -34.547 1.00 84.75 210 VAL A O 1
ATOM 1703 N N . ALA A 1 211 ? 13.829 4.810 -34.291 1.00 83.75 211 ALA A N 1
ATOM 1704 C CA . ALA A 1 211 ? 13.584 5.999 -35.102 1.00 83.75 211 ALA A CA 1
ATOM 1705 C C . ALA A 1 211 ? 14.216 7.256 -34.488 1.00 83.75 211 ALA A C 1
ATOM 1707 O O . ALA A 1 211 ? 14.816 8.051 -35.216 1.00 83.75 211 ALA A O 1
ATOM 1708 N N . ASP A 1 212 ? 14.117 7.417 -33.169 1.00 81.69 212 ASP A N 1
ATOM 1709 C CA . ASP A 1 212 ? 14.709 8.542 -32.448 1.00 81.69 212 ASP A CA 1
ATOM 1710 C C . ASP A 1 212 ? 16.233 8.456 -32.430 1.00 81.69 212 ASP A C 1
ATOM 1712 O O . ASP A 1 212 ? 16.896 9.457 -32.703 1.00 81.69 212 ASP A O 1
ATOM 1716 N N . TYR A 1 213 ? 16.804 7.267 -32.211 1.00 80.38 213 TYR A N 1
ATOM 1717 C CA . TYR A 1 213 ? 18.252 7.054 -32.318 1.00 80.38 213 TYR A CA 1
ATOM 1718 C C . TYR A 1 213 ? 18.779 7.431 -33.708 1.00 80.38 213 TYR A C 1
ATOM 1720 O O . TYR A 1 213 ? 19.791 8.109 -33.839 1.00 80.38 213 TYR A O 1
ATOM 1728 N N . SER A 1 214 ? 18.054 7.046 -34.760 1.00 79.94 214 SER A N 1
ATOM 1729 C CA . SER A 1 214 ? 18.468 7.286 -36.147 1.00 79.94 214 SER A CA 1
ATOM 1730 C C . SER A 1 214 ? 18.402 8.760 -36.567 1.00 79.94 214 SER A C 1
ATOM 1732 O O . SER A 1 214 ? 19.033 9.143 -37.551 1.00 79.94 214 SER A O 1
ATOM 1734 N N . LYS A 1 215 ? 17.608 9.584 -35.869 1.00 76.19 215 LYS A N 1
ATOM 1735 C CA . LYS A 1 215 ? 17.351 10.995 -36.214 1.00 76.19 215 LYS A CA 1
ATOM 1736 C C . LYS A 1 215 ? 18.005 11.995 -35.263 1.00 76.19 215 LYS A C 1
ATOM 1738 O O . LYS A 1 215 ? 18.036 13.182 -35.586 1.00 76.19 215 LYS A O 1
ATOM 1743 N N . SER A 1 216 ? 18.463 11.554 -34.096 1.00 74.50 216 SER A N 1
ATOM 1744 C CA . SER A 1 216 ? 19.005 12.441 -33.068 1.00 74.50 216 SER A CA 1
ATOM 1745 C C . SER A 1 216 ? 20.491 12.717 -33.287 1.00 74.50 216 SER A C 1
ATOM 1747 O O . SER A 1 216 ? 21.254 11.858 -33.724 1.00 74.50 216 SER A O 1
ATOM 1749 N N . ASP A 1 217 ? 20.911 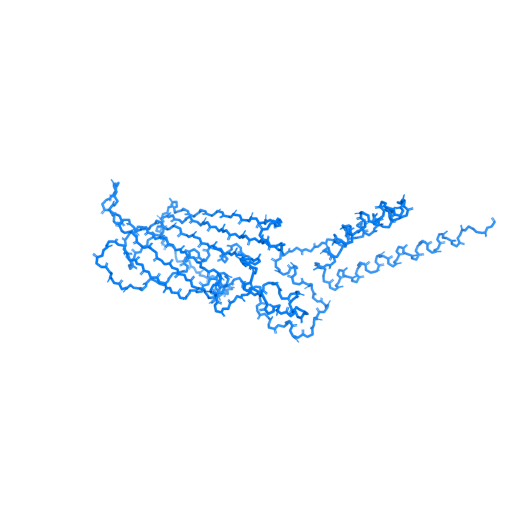13.944 -32.972 1.00 77.56 217 ASP A N 1
ATOM 1750 C CA . ASP A 1 217 ? 22.323 14.201 -32.709 1.00 77.56 217 ASP A CA 1
ATOM 1751 C C . ASP A 1 217 ? 22.736 13.526 -31.388 1.00 77.56 217 ASP A C 1
ATOM 1753 O O . ASP A 1 217 ? 21.895 13.156 -30.562 1.00 77.56 217 ASP A O 1
ATOM 1757 N N . THR A 1 218 ? 24.042 13.344 -31.179 1.00 69.88 218 THR A N 1
ATOM 1758 C CA . THR A 1 218 ? 24.575 12.617 -30.013 1.00 69.88 218 THR A CA 1
ATOM 1759 C C . THR A 1 218 ? 24.079 13.181 -28.680 1.00 69.88 218 THR A C 1
ATOM 1761 O O . THR A 1 218 ? 23.812 12.419 -27.758 1.00 69.88 218 THR A O 1
ATOM 1764 N N . ASN A 1 219 ? 23.874 14.497 -28.589 1.00 69.81 219 ASN A N 1
ATOM 1765 C CA . ASN A 1 219 ? 23.441 15.156 -27.356 1.00 69.81 219 ASN A CA 1
ATOM 1766 C C . ASN A 1 219 ? 21.942 14.951 -27.075 1.00 69.81 219 ASN A C 1
ATOM 1768 O O . ASN A 1 219 ? 21.538 14.776 -25.926 1.00 69.81 219 ASN A O 1
ATOM 1772 N N . THR A 1 220 ? 21.101 14.950 -28.112 1.00 69.44 220 THR A N 1
ATOM 1773 C CA . THR A 1 220 ? 19.660 14.696 -27.973 1.00 69.44 220 THR A CA 1
ATOM 1774 C C . THR A 1 220 ? 19.406 13.221 -27.665 1.00 69.44 220 THR A C 1
ATOM 1776 O O . THR A 1 220 ? 18.602 12.911 -26.781 1.00 69.44 220 THR A O 1
ATOM 1779 N N . ALA A 1 221 ? 20.153 12.322 -28.317 1.00 69.88 221 ALA A N 1
ATOM 1780 C CA . ALA A 1 221 ? 20.127 10.882 -28.076 1.00 69.88 221 ALA A CA 1
ATOM 1781 C C . ALA A 1 221 ? 20.384 10.548 -26.594 1.00 69.88 221 ALA A C 1
ATOM 1783 O O . ALA A 1 221 ? 19.599 9.834 -25.970 1.00 69.88 221 ALA A O 1
ATOM 1784 N N . GLU A 1 222 ? 21.433 11.129 -26.003 1.00 73.31 222 GLU A N 1
ATOM 1785 C CA . GLU A 1 222 ? 21.811 10.904 -24.600 1.00 73.31 222 GLU A CA 1
ATOM 1786 C C . GLU A 1 222 ? 20.731 11.330 -23.592 1.00 73.31 222 GLU A C 1
ATOM 1788 O O . GLU A 1 222 ? 20.633 10.742 -22.516 1.00 73.31 222 GLU A O 1
ATOM 1793 N N . SER A 1 223 ? 19.890 12.311 -23.933 1.00 75.75 223 SER A N 1
ATOM 1794 C CA . SER A 1 223 ? 18.837 12.804 -23.033 1.00 75.75 223 SER A CA 1
ATOM 1795 C C . SER A 1 223 ? 17.516 12.026 -23.118 1.00 75.75 223 SER A C 1
ATOM 1797 O O . SER A 1 223 ? 16.831 11.880 -22.106 1.00 75.75 223 SER A O 1
ATOM 1799 N N . VAL A 1 224 ? 17.154 11.508 -24.299 1.00 75.94 224 VAL A N 1
ATOM 1800 C CA . VAL A 1 224 ? 15.838 10.881 -24.550 1.00 75.94 224 VAL A CA 1
ATOM 1801 C C . VAL A 1 224 ? 15.883 9.360 -24.394 1.00 75.94 224 VAL A C 1
ATOM 1803 O O . VAL A 1 224 ? 14.956 8.761 -23.840 1.00 75.94 224 VAL A O 1
ATOM 1806 N N . LEU A 1 225 ? 16.968 8.721 -24.843 1.00 80.25 225 LEU A N 1
ATOM 1807 C CA . LEU A 1 225 ? 17.075 7.260 -24.874 1.00 80.25 225 LEU A CA 1
ATOM 1808 C C . LEU A 1 225 ? 16.994 6.598 -23.494 1.00 80.25 225 LEU A C 1
ATOM 1810 O O . LEU A 1 225 ? 16.326 5.568 -23.406 1.00 80.25 225 LEU A O 1
ATOM 1814 N N . PRO A 1 226 ? 17.580 7.144 -22.406 1.00 83.25 226 PRO A N 1
ATOM 1815 C CA . PRO A 1 226 ? 17.471 6.512 -21.093 1.00 83.25 226 PRO A CA 1
ATOM 1816 C C . PRO A 1 226 ? 16.022 6.374 -20.606 1.00 83.25 226 PRO A C 1
ATOM 1818 O O . PRO A 1 226 ? 15.664 5.336 -20.053 1.00 83.25 226 PRO A O 1
ATOM 1821 N N . SER A 1 227 ? 15.175 7.383 -20.851 1.00 79.81 227 SER A N 1
ATOM 1822 C CA . SER A 1 227 ? 13.754 7.335 -20.474 1.00 79.81 227 SER A CA 1
ATOM 1823 C C . SER A 1 227 ? 13.002 6.281 -21.285 1.00 79.81 227 SER A C 1
ATOM 1825 O O . SER A 1 227 ? 12.334 5.426 -20.708 1.00 79.81 227 SER A O 1
ATOM 1827 N N . LYS A 1 228 ? 13.173 6.282 -22.616 1.00 81.25 228 LYS A N 1
ATOM 1828 C CA . LYS A 1 228 ? 12.529 5.299 -23.504 1.00 81.25 228 LYS A CA 1
ATOM 1829 C C . LYS A 1 228 ? 12.978 3.869 -23.218 1.00 81.25 228 LYS A C 1
ATOM 1831 O O . LYS A 1 228 ? 12.175 2.942 -23.256 1.00 81.25 228 LYS A O 1
ATOM 1836 N N . TYR A 1 229 ? 14.254 3.684 -22.896 1.00 82.94 229 TYR A N 1
ATOM 1837 C CA . TYR A 1 229 ? 14.786 2.384 -22.505 1.00 82.94 229 TYR A CA 1
ATOM 1838 C C . TYR A 1 229 ? 14.168 1.887 -21.191 1.00 82.94 229 TYR A C 1
ATOM 1840 O O . TYR A 1 229 ? 13.836 0.708 -21.083 1.00 82.94 229 TYR A O 1
ATOM 1848 N N . GLY A 1 230 ? 13.943 2.787 -20.226 1.00 81.75 230 GLY A N 1
ATOM 1849 C CA . GLY A 1 230 ? 13.189 2.486 -19.007 1.00 81.75 230 GLY A CA 1
ATOM 1850 C C . GLY A 1 230 ? 11.767 2.001 -19.300 1.00 81.75 230 GLY A C 1
ATOM 1851 O O . GLY A 1 230 ? 11.377 0.944 -18.816 1.00 81.75 230 GLY A O 1
ATOM 1852 N N . GLU A 1 231 ? 11.031 2.705 -20.166 1.00 84.19 231 GLU A N 1
ATOM 1853 C CA . GLU A 1 231 ? 9.669 2.315 -20.570 1.00 84.19 231 GLU A CA 1
ATOM 1854 C C . GLU A 1 231 ? 9.623 0.936 -21.248 1.00 84.19 231 GLU A C 1
ATOM 1856 O O . GLU A 1 231 ? 8.719 0.137 -20.987 1.00 84.19 231 GLU A O 1
ATOM 1861 N N . ILE A 1 232 ? 10.615 0.624 -22.089 1.00 86.31 232 ILE A N 1
ATOM 1862 C CA . ILE A 1 232 ? 10.743 -0.692 -22.729 1.00 86.31 232 ILE A CA 1
ATOM 1863 C C . ILE A 1 232 ? 11.009 -1.779 -21.682 1.00 86.31 232 ILE A C 1
ATOM 1865 O O . ILE A 1 232 ? 10.353 -2.821 -21.719 1.00 86.31 232 ILE A O 1
ATOM 1869 N N . ILE A 1 233 ? 11.936 -1.553 -20.741 1.00 82.25 233 ILE A N 1
ATOM 1870 C CA . ILE A 1 233 ? 12.219 -2.503 -19.653 1.00 82.25 233 ILE A CA 1
ATOM 1871 C C . ILE A 1 233 ? 10.962 -2.752 -18.821 1.00 82.25 233 ILE A C 1
ATOM 1873 O O . ILE A 1 233 ? 10.617 -3.910 -18.574 1.00 82.25 233 ILE A O 1
ATOM 1877 N N . ASP A 1 234 ? 10.258 -1.691 -18.429 1.00 78.12 234 ASP A N 1
ATOM 1878 C CA . ASP A 1 234 ? 9.033 -1.797 -17.643 1.00 78.12 234 ASP A CA 1
ATOM 1879 C C . ASP A 1 234 ? 7.976 -2.608 -18.397 1.00 78.12 234 ASP A C 1
ATOM 1881 O O . ASP A 1 234 ? 7.393 -3.535 -17.834 1.00 78.12 234 ASP A O 1
ATOM 1885 N N . ALA A 1 235 ? 7.777 -2.352 -19.692 1.00 84.31 235 ALA A N 1
ATOM 1886 C CA . ALA A 1 235 ? 6.813 -3.102 -20.486 1.00 84.31 235 ALA A CA 1
ATOM 1887 C C . ALA A 1 235 ? 7.214 -4.581 -20.665 1.00 84.31 235 ALA A C 1
ATOM 1889 O O . ALA A 1 235 ? 6.371 -5.465 -20.489 1.00 84.31 235 ALA A O 1
ATOM 1890 N N . LEU A 1 236 ? 8.494 -4.868 -20.933 1.00 83.69 236 LEU A N 1
ATOM 1891 C CA . LEU A 1 236 ? 9.033 -6.232 -21.028 1.00 83.69 236 LEU A CA 1
ATOM 1892 C C . LEU A 1 236 ? 8.880 -7.007 -19.717 1.00 83.69 236 LEU A C 1
ATOM 1894 O O . LEU A 1 236 ? 8.543 -8.190 -19.730 1.00 83.69 236 LEU A O 1
ATOM 1898 N N . SER A 1 237 ? 9.057 -6.332 -18.580 1.00 77.19 237 SER A N 1
ATOM 1899 C CA . SER A 1 237 ? 8.954 -6.917 -17.239 1.00 77.19 237 SER A CA 1
ATOM 1900 C C . SER A 1 237 ? 7.535 -7.357 -16.844 1.00 77.19 237 SER A C 1
ATOM 1902 O O . SER A 1 237 ? 7.317 -7.810 -15.719 1.00 77.19 237 SER A O 1
ATOM 1904 N N . THR A 1 238 ? 6.560 -7.221 -17.745 1.00 79.81 238 THR A N 1
ATOM 1905 C CA . THR A 1 238 ? 5.179 -7.692 -17.558 1.00 79.81 238 THR A CA 1
ATOM 1906 C C . THR A 1 238 ? 4.830 -8.908 -18.419 1.00 79.81 238 THR A C 1
ATOM 1908 O O . THR A 1 238 ? 3.760 -9.491 -18.238 1.00 79.81 238 THR A O 1
ATOM 1911 N N . LEU A 1 239 ? 5.710 -9.301 -19.347 1.00 81.31 239 LEU A N 1
ATOM 1912 C CA . LEU A 1 239 ? 5.459 -10.400 -20.274 1.00 81.31 239 LEU A CA 1
ATOM 1913 C C . LEU A 1 239 ? 5.688 -11.767 -19.623 1.00 81.31 239 LEU A C 1
ATOM 1915 O O . LEU A 1 239 ? 6.583 -11.934 -18.794 1.00 81.31 239 LEU A O 1
ATOM 1919 N N . ASP A 1 240 ? 4.893 -12.753 -20.038 1.00 79.31 240 ASP A N 1
ATOM 1920 C CA . ASP A 1 240 ? 5.225 -14.170 -19.899 1.00 79.31 240 ASP A CA 1
ATOM 1921 C C . ASP A 1 240 ? 6.000 -14.678 -21.117 1.00 79.31 240 ASP A C 1
ATOM 1923 O O . ASP A 1 240 ? 6.253 -13.962 -22.084 1.00 79.31 240 ASP A O 1
ATOM 1927 N N . TYR A 1 241 ? 6.392 -15.944 -21.057 1.00 81.75 241 TYR A N 1
ATOM 1928 C CA . TYR A 1 241 ? 7.210 -16.574 -22.080 1.00 81.75 241 TYR A CA 1
ATOM 1929 C C . TYR A 1 241 ? 6.546 -16.649 -23.448 1.00 81.75 241 TYR A C 1
ATOM 1931 O O . TYR A 1 241 ? 7.212 -16.388 -24.442 1.00 81.75 241 TYR A O 1
ATOM 1939 N N . GLU A 1 242 ? 5.247 -16.947 -23.509 1.00 85.56 242 GLU A N 1
ATOM 1940 C CA . GLU A 1 242 ? 4.514 -16.972 -24.779 1.00 85.56 242 GLU A CA 1
ATOM 1941 C C . GLU A 1 242 ? 4.522 -15.587 -25.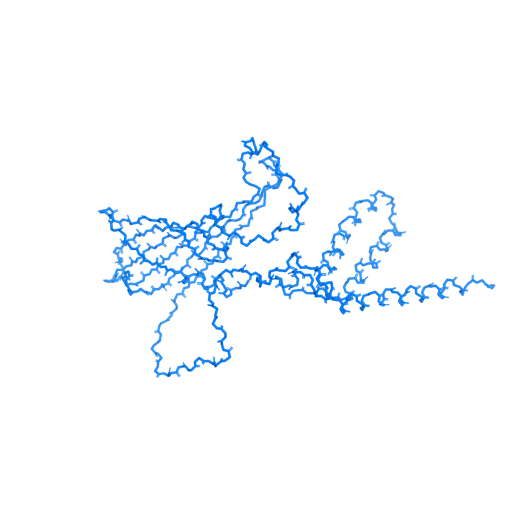437 1.00 85.56 242 GLU A C 1
ATOM 1943 O O . GLU A 1 242 ? 4.785 -15.467 -26.635 1.00 85.56 242 GLU A O 1
ATOM 1948 N N . ALA A 1 243 ? 4.309 -14.522 -24.657 1.00 87.19 243 ALA A N 1
ATOM 1949 C CA . ALA A 1 243 ? 4.380 -13.161 -25.173 1.00 87.19 243 ALA A CA 1
ATOM 1950 C C . ALA A 1 243 ? 5.812 -12.739 -25.550 1.00 87.19 243 ALA A C 1
ATOM 1952 O O . ALA A 1 243 ? 5.993 -12.027 -26.539 1.00 87.19 243 ALA A O 1
ATOM 1953 N N . ILE A 1 244 ? 6.832 -13.194 -24.812 1.00 85.81 244 ILE A N 1
ATOM 1954 C CA . ILE A 1 244 ? 8.246 -12.989 -25.169 1.00 85.81 244 ILE A CA 1
ATOM 1955 C C . ILE A 1 244 ? 8.569 -13.686 -26.496 1.00 85.81 244 ILE A C 1
ATOM 1957 O O . ILE A 1 244 ? 9.180 -13.075 -27.370 1.00 85.81 244 ILE A O 1
ATOM 1961 N N . GLU A 1 245 ? 8.137 -14.933 -26.684 1.00 87.19 245 GLU A N 1
ATOM 1962 C CA . GLU A 1 245 ? 8.347 -15.687 -27.923 1.00 87.19 245 GLU A CA 1
ATOM 1963 C C . GLU A 1 245 ? 7.662 -15.002 -29.114 1.00 87.19 245 GLU A C 1
ATOM 1965 O O . GLU A 1 245 ? 8.282 -14.812 -30.163 1.00 87.19 245 GLU A O 1
ATOM 1970 N N . GLN A 1 246 ? 6.418 -14.545 -28.938 1.00 88.88 246 GLN A N 1
ATOM 1971 C CA . GLN A 1 246 ? 5.702 -13.762 -29.950 1.00 88.88 246 GLN A CA 1
ATOM 1972 C C . GLN A 1 246 ? 6.422 -12.453 -30.289 1.00 88.88 246 GLN A C 1
ATOM 1974 O O . GLN A 1 246 ? 6.525 -12.098 -31.467 1.00 88.88 246 GLN A O 1
ATOM 1979 N N . LEU A 1 247 ? 6.933 -11.741 -29.280 1.00 88.81 247 LEU A N 1
ATOM 1980 C CA . LEU A 1 247 ? 7.706 -10.518 -29.476 1.00 88.81 247 LEU A CA 1
ATOM 1981 C C . LEU A 1 247 ? 8.973 -10.798 -30.291 1.00 88.81 247 LEU A C 1
ATOM 1983 O O . LEU A 1 247 ? 9.191 -10.141 -31.308 1.00 88.81 247 LEU A O 1
ATOM 1987 N N . PHE A 1 248 ? 9.773 -11.789 -29.884 1.00 86.62 248 PHE A N 1
ATOM 1988 C CA . PHE A 1 248 ? 10.995 -12.172 -30.594 1.00 86.62 248 PHE A CA 1
ATOM 1989 C C . PHE A 1 248 ? 10.708 -12.553 -32.038 1.00 86.62 248 PHE A C 1
ATOM 1991 O O . PHE A 1 248 ? 11.375 -12.042 -32.934 1.00 86.62 248 PHE A O 1
ATOM 1998 N N . LYS A 1 249 ? 9.695 -13.394 -32.270 1.00 88.38 249 LYS A N 1
ATOM 1999 C CA . LYS A 1 249 ? 9.292 -13.792 -33.617 1.00 88.38 249 LYS A CA 1
ATOM 2000 C C . LYS A 1 249 ? 8.913 -12.579 -34.464 1.00 88.38 249 LYS A C 1
ATOM 2002 O O . LYS A 1 249 ? 9.436 -12.413 -35.554 1.00 88.38 249 LYS A O 1
ATOM 2007 N N . THR A 1 250 ? 8.078 -11.686 -33.939 1.00 87.12 250 THR A N 1
ATOM 2008 C CA . THR A 1 250 ? 7.610 -10.514 -34.696 1.00 87.12 250 THR A CA 1
ATOM 2009 C C . THR A 1 250 ? 8.749 -9.549 -35.037 1.00 87.12 250 THR A C 1
ATOM 2011 O O . THR A 1 250 ? 8.799 -9.016 -36.143 1.00 87.12 250 THR A O 1
ATOM 2014 N N . VAL A 1 251 ? 9.675 -9.314 -34.103 1.00 84.75 251 VAL A N 1
ATOM 2015 C CA . VAL A 1 251 ? 10.846 -8.453 -34.340 1.00 84.75 251 VAL A CA 1
ATOM 2016 C C . VAL A 1 251 ? 11.819 -9.110 -35.322 1.00 84.75 251 VAL A C 1
ATOM 2018 O O . VAL A 1 251 ? 12.362 -8.431 -36.193 1.00 84.75 251 VAL A O 1
ATOM 2021 N N . PHE A 1 252 ? 12.025 -10.424 -35.212 1.00 81.88 252 PHE A N 1
ATOM 2022 C CA . PHE A 1 252 ? 12.909 -11.169 -36.102 1.00 81.88 252 PHE A CA 1
ATOM 2023 C C . PHE A 1 252 ? 12.358 -11.234 -37.531 1.00 81.88 252 PHE A C 1
ATOM 2025 O O . PHE A 1 252 ? 13.086 -10.892 -38.461 1.00 81.88 252 PHE A O 1
ATOM 2032 N N . ASP A 1 253 ? 11.073 -11.557 -37.699 1.00 81.81 253 ASP A N 1
ATOM 2033 C CA . ASP A 1 253 ? 10.393 -11.601 -39.000 1.00 81.81 253 ASP A CA 1
ATOM 2034 C C . ASP A 1 253 ? 10.475 -10.227 -39.702 1.00 81.81 253 ASP A C 1
ATOM 2036 O O . ASP A 1 253 ? 10.881 -10.141 -40.861 1.00 81.81 253 ASP A O 1
ATOM 2040 N N . LYS A 1 254 ? 10.240 -9.122 -38.971 1.00 75.25 254 LYS A N 1
ATOM 2041 C CA . LYS A 1 254 ? 10.453 -7.751 -39.486 1.00 75.25 254 LYS A CA 1
ATOM 2042 C C . LYS A 1 254 ? 11.896 -7.496 -39.947 1.00 75.25 254 LYS A C 1
ATOM 2044 O O . LYS A 1 254 ? 12.131 -6.744 -40.892 1.00 75.25 254 LYS A O 1
ATOM 2049 N N . SER A 1 255 ? 12.881 -8.071 -39.257 1.00 67.19 255 SER A N 1
ATOM 2050 C CA . SER A 1 255 ? 14.297 -7.881 -39.591 1.00 67.19 255 SER A CA 1
ATOM 2051 C C . SER A 1 255 ? 14.728 -8.670 -40.833 1.00 67.19 255 SER A C 1
ATOM 2053 O O . SER A 1 255 ? 15.592 -8.202 -41.581 1.00 67.19 255 SER A O 1
ATOM 2055 N N . GLU A 1 256 ? 14.119 -9.836 -41.082 1.00 61.84 256 GLU A N 1
ATOM 2056 C CA . GLU A 1 256 ? 14.331 -10.593 -42.318 1.00 61.84 256 GLU A CA 1
ATOM 2057 C C . GLU A 1 256 ? 13.728 -9.863 -43.520 1.00 61.84 256 GLU A C 1
ATOM 2059 O O . GLU A 1 256 ? 14.427 -9.713 -44.525 1.00 61.84 256 GLU A O 1
ATOM 2064 N N . ASP A 1 257 ? 12.527 -9.290 -43.382 1.00 57.84 257 ASP A N 1
ATOM 2065 C CA . ASP A 1 257 ? 11.895 -8.481 -44.433 1.00 57.84 257 ASP A CA 1
ATOM 2066 C C . ASP A 1 257 ? 12.779 -7.287 -44.856 1.00 57.84 257 ASP A C 1
ATOM 2068 O O . ASP A 1 257 ? 13.019 -7.067 -46.051 1.00 57.84 257 ASP A O 1
ATOM 2072 N N . HIS A 1 258 ? 13.388 -6.574 -43.901 1.00 52.53 258 HIS A N 1
ATOM 2073 C CA . HIS A 1 258 ? 14.322 -5.478 -44.201 1.00 52.53 258 HIS A CA 1
ATOM 2074 C C . HIS A 1 258 ? 15.682 -5.938 -44.766 1.00 52.53 258 HIS A C 1
ATOM 2076 O O . HIS A 1 258 ? 16.329 -5.200 -45.525 1.00 52.53 258 HIS A O 1
ATOM 2082 N N . ARG A 1 259 ? 16.135 -7.163 -44.459 1.00 48.84 259 ARG A N 1
ATOM 2083 C CA . ARG A 1 259 ? 17.306 -7.772 -45.121 1.00 48.84 259 ARG A CA 1
ATOM 2084 C C . ARG A 1 259 ? 17.018 -8.123 -46.580 1.00 48.84 259 ARG A C 1
ATOM 2086 O O . ARG A 1 259 ? 17.898 -7.946 -47.421 1.00 48.84 259 ARG A O 1
ATOM 2093 N N . SER A 1 260 ? 15.804 -8.561 -46.905 1.00 40.44 260 SER A N 1
ATOM 2094 C CA . SER A 1 260 ? 15.392 -8.769 -48.298 1.00 40.44 260 SER A CA 1
ATOM 2095 C C . SER A 1 260 ? 15.232 -7.463 -49.080 1.00 40.44 260 SER A C 1
ATOM 2097 O O . SER A 1 260 ? 15.620 -7.417 -50.244 1.00 40.44 260 SER A O 1
ATOM 2099 N N . GLU A 1 261 ? 14.752 -6.376 -48.468 1.00 39.53 261 GLU A N 1
ATOM 2100 C CA . GLU A 1 261 ? 14.634 -5.074 -49.149 1.00 39.53 261 GLU A CA 1
ATOM 2101 C C . GLU A 1 261 ? 15.992 -4.409 -49.432 1.00 39.53 261 GLU A C 1
ATOM 2103 O O . GLU A 1 261 ? 16.170 -3.762 -50.465 1.00 39.53 261 GLU A O 1
ATOM 2108 N N . SER A 1 262 ? 16.982 -4.599 -48.555 1.00 37.31 262 SER A N 1
ATOM 2109 C CA . SER A 1 262 ? 18.339 -4.058 -48.742 1.00 37.31 262 SER A CA 1
ATOM 2110 C C . SER A 1 262 ? 19.188 -4.839 -49.757 1.00 37.31 262 SER A C 1
ATOM 2112 O O . SER A 1 262 ? 20.182 -4.309 -50.254 1.00 37.31 262 SER A O 1
ATOM 2114 N N . LEU A 1 263 ? 18.776 -6.056 -50.133 1.00 33.12 263 LEU A N 1
ATOM 2115 C CA . LEU A 1 263 ? 19.416 -6.861 -51.184 1.00 33.12 263 LEU A CA 1
ATOM 2116 C C . LEU A 1 263 ? 18.836 -6.617 -52.591 1.00 33.12 263 LEU A C 1
ATOM 2118 O O . LEU A 1 263 ? 19.448 -7.031 -53.574 1.00 33.12 263 LEU A O 1
ATOM 2122 N N . ILE A 1 264 ? 17.716 -5.895 -52.724 1.00 37.59 264 ILE A N 1
ATOM 2123 C CA . ILE A 1 264 ? 17.085 -5.571 -54.019 1.00 37.59 264 ILE A CA 1
ATOM 2124 C C . ILE A 1 264 ? 17.309 -4.089 -54.363 1.00 37.59 264 ILE A C 1
ATOM 2126 O O . ILE A 1 264 ? 16.373 -3.357 -54.647 1.00 37.59 264 ILE A O 1
ATOM 2130 N N . LYS A 1 265 ? 18.561 -3.617 -54.339 1.00 39.03 265 LYS A N 1
ATOM 2131 C CA . LYS A 1 265 ? 19.009 -2.416 -55.07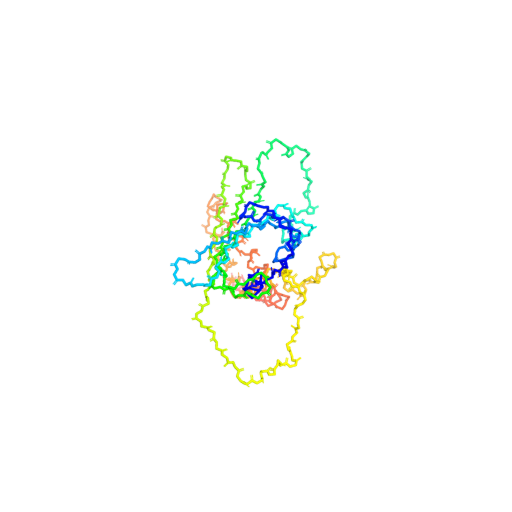9 1.00 39.03 265 LYS A CA 1
ATOM 2132 C C . LYS A 1 265 ? 20.495 -2.520 -55.423 1.00 39.03 265 LYS A C 1
ATOM 2134 O O . LYS A 1 265 ? 21.306 -1.711 -54.987 1.00 39.03 265 LYS A O 1
ATOM 2139 N N . VAL A 1 266 ? 20.846 -3.513 -56.235 1.00 37.69 266 VAL A N 1
ATOM 2140 C CA . VAL A 1 266 ? 22.046 -3.451 -57.080 1.00 37.69 266 VAL A CA 1
ATOM 2141 C C . VAL A 1 266 ? 21.674 -4.013 -58.452 1.00 37.69 266 VAL A C 1
ATOM 2143 O O . VAL A 1 266 ? 21.745 -5.217 -58.686 1.00 37.69 266 VAL A O 1
ATOM 2146 N N . SER A 1 267 ? 21.231 -3.127 -59.339 1.00 33.12 267 SER A N 1
ATOM 2147 C CA . SER A 1 267 ? 21.140 -3.344 -60.787 1.00 33.12 267 SER A CA 1
ATOM 2148 C C . SER A 1 267 ? 21.409 -2.027 -61.489 1.00 33.12 267 SER A C 1
ATOM 2150 O O . SER A 1 267 ? 20.703 -1.058 -61.118 1.00 33.12 267 SER A O 1
#

Secondary structure (DSSP, 8-state):
-HHHHHHHTT---------SSSEEEEEEEEEETTEEEEEEEEEEEEEPSSSSSEEEEEEEEEEEEEEEE---TTGGGTSS----TTGGGS-S-SEEEEEEEEEEEEE-SSSEEEEEEEEEEEEEE-TT-TTS--EEEEEEEEEE--------S--PPPTT-------S--S-----SSS---TTSPPHHHHHH-----HHHHHHHHHHHHHHHHH--HHHHHHHHHHHHHHHHHHHTT--HHHHHHHHHHHHHHHHHHHHHHHS---